Protein AF-A0A8K0KSM3-F1 (afdb_monomer)

Foldseek 3Di:
DDQVVLQVVVQVCVVVVVCVVVVVCLVVVVHDQAPVSLVSVCVRPLVVSLSSCVNNVPLVSVLLSCLVVLVLVVNVVVCVVSVHQDPLLVSLLVSCVVPVVSSLVNCLVQQVDPDRSDDLVSSLVSCVVVVVLVSNLVSLLVSCQVQDLVCQVVVQVSLLSCLVPPVPVSCVCVVVVSYDNHDLQVSLVSCVVSVVPVSSVVSVD

Nearest PDB structures (foldseek):
  5ods-assembly1_A  TM=8.358E-01  e=4.294E-14  Mus musculus
  5ods-assembly2_B  TM=9.086E-01  e=1.435E-13  Mus musculus
  5ods-assembly3_C  TM=9.308E-01  e=2.551E-12  Mus musculus
  6yai-assembly1_C  TM=6.478E-01  e=3.103E-14  Sus scrofa
  3r9a-assembly1_B  TM=3.359E-01  e=3.264E-01  Homo sapiens

Solvent-accessible surface area (backbone atoms only — not comparable to full-atom values): 11326 Å² total; per-residue (Å²): 99,51,57,68,57,34,42,65,59,44,53,62,38,52,75,69,67,44,56,69,58,54,55,50,36,63,72,66,67,56,52,40,52,32,68,68,48,16,60,61,36,37,78,80,36,56,72,60,13,40,59,27,18,61,71,35,67,39,66,70,60,35,39,50,48,27,55,78,68,67,40,54,73,54,37,58,56,49,26,64,73,73,74,46,84,76,66,52,63,63,49,43,50,52,38,36,74,76,38,50,71,60,22,52,58,47,56,52,63,36,54,67,51,100,72,51,71,48,61,66,68,60,54,49,49,52,30,54,77,69,70,36,56,70,62,43,49,56,53,47,54,62,74,45,67,80,54,50,70,92,43,12,69,58,49,33,49,56,42,52,55,26,36,76,77,40,43,71,57,31,50,52,45,60,73,66,59,66,68,84,49,40,57,43,66,62,50,18,57,44,26,48,77,55,68,38,53,71,60,16,52,68,42,77,106

Secondary structure (DSSP, 8-state):
--HHHHHHHHHHHHHTT-HHHHHHHHHTT-S---HHHHHHHHTT-HHHHHHHHHHHT-HHHHHHHHHHTT-HHHHHHHHHHHT----HHHHHHHHHHH-HHHHHHHHHHHTSSSS-SS-HHHHHHHHHHTT-HHHHHHHHHHHTTT--GGGHHHHHHHHHHHHHH-HHHHHHHHHTT--SSS-HHHHHHHHHHTT-HHHHHHHH-

Radius of gyration: 23.61 Å; Cα contacts (8 Å, |Δi|>4): 225; chains: 1; bounding box: 53×20×69 Å

Sequence (205 aa):
MNKYESLELCRPVLQQGRKQLLEKWLKEDKLECSEELGDLVKQADPTLALSVYLRANVPNKVIQCFAETGQFQKIVMYAKKVGYTPDYVFLLRNVMRMNPDQGVAFSQMLVQDDEPLADINQIVDIFMEQNMVQQCTAFLLDALKNNRPSEGPLQSRLLEMNLMSAPQVADAILGNQMFTHYDRAHIAQLCEKAGLLQRALEHYT

Mean predicted aligned error: 5.16 Å

Structure (mmCIF, N/CA/C/O backbone):
data_AF-A0A8K0KSM3-F1
#
_entry.id   AF-A0A8K0KSM3-F1
#
loop_
_atom_site.group_PDB
_atom_site.id
_atom_site.type_symbol
_atom_site.label_atom_id
_atom_site.label_alt_id
_atom_site.label_comp_id
_atom_site.label_asym_id
_atom_site.label_entity_id
_atom_site.label_seq_id
_atom_site.pdbx_PDB_ins_code
_atom_site.Cartn_x
_atom_site.Cartn_y
_atom_site.Cartn_z
_atom_site.occupancy
_atom_site.B_iso_or_equiv
_atom_site.auth_seq_id
_atom_site.auth_comp_id
_atom_site.auth_asym_id
_atom_site.auth_atom_id
_atom_site.pdbx_PDB_model_num
ATOM 1 N N . MET A 1 1 ? 15.605 -4.017 -36.349 1.00 78.12 1 MET A N 1
ATOM 2 C CA . MET A 1 1 ? 16.582 -4.700 -35.479 1.00 78.12 1 MET A CA 1
ATOM 3 C C . MET A 1 1 ? 15.847 -5.736 -34.670 1.00 78.12 1 MET A C 1
ATOM 5 O O . MET A 1 1 ? 14.667 -5.529 -34.415 1.00 78.12 1 MET A O 1
ATOM 9 N N . ASN A 1 2 ? 16.527 -6.812 -34.293 1.00 88.06 2 ASN A N 1
ATOM 10 C CA . ASN A 1 2 ? 16.009 -7.766 -33.321 1.00 88.06 2 ASN A CA 1
ATOM 11 C C . ASN A 1 2 ? 16.326 -7.329 -31.867 1.00 88.06 2 ASN A C 1
ATOM 13 O O . ASN A 1 2 ? 17.072 -6.366 -31.639 1.00 88.06 2 ASN A O 1
ATOM 17 N N . LYS A 1 3 ? 15.785 -8.038 -30.869 1.00 87.81 3 LYS A N 1
ATOM 18 C CA . LYS A 1 3 ? 16.031 -7.783 -29.431 1.00 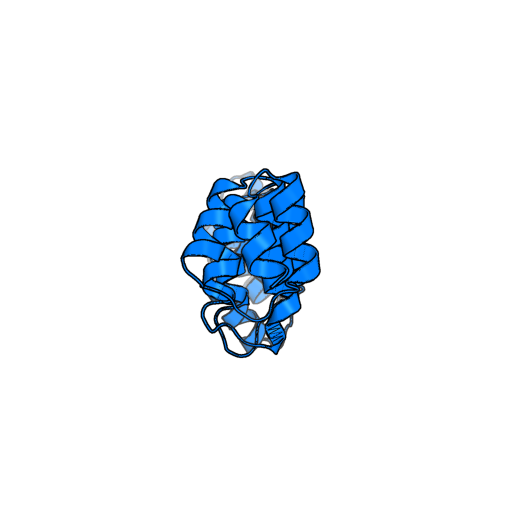87.81 3 LYS A CA 1
ATOM 19 C C . LYS A 1 3 ? 17.516 -7.731 -29.059 1.00 87.81 3 LYS A C 1
ATOM 21 O O . LYS A 1 3 ? 17.942 -6.814 -28.359 1.00 87.81 3 LYS A O 1
ATOM 26 N N . TYR A 1 4 ? 18.309 -8.695 -29.531 1.00 88.88 4 TYR A N 1
ATOM 27 C CA . TYR A 1 4 ? 19.734 -8.798 -29.197 1.00 88.88 4 TYR A CA 1
ATOM 28 C C . TYR A 1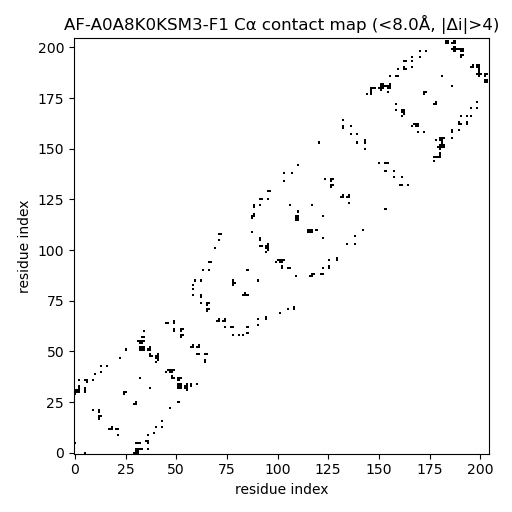 4 ? 20.530 -7.628 -29.782 1.00 88.88 4 TYR A C 1
ATOM 30 O O . TYR A 1 4 ? 21.283 -6.967 -29.073 1.00 88.88 4 TYR A O 1
ATOM 38 N N . GLU A 1 5 ? 20.285 -7.303 -31.051 1.00 89.81 5 GLU A N 1
ATOM 39 C CA . GLU A 1 5 ? 20.871 -6.136 -31.711 1.00 89.81 5 GLU A CA 1
ATOM 40 C C . GLU A 1 5 ? 20.522 -4.844 -30.961 1.00 89.81 5 GLU A C 1
ATOM 42 O O . GLU A 1 5 ? 21.379 -3.979 -30.779 1.00 89.81 5 GLU A O 1
ATOM 47 N N . SER A 1 6 ? 19.270 -4.713 -30.505 1.00 90.50 6 SER A N 1
ATOM 48 C CA . SER 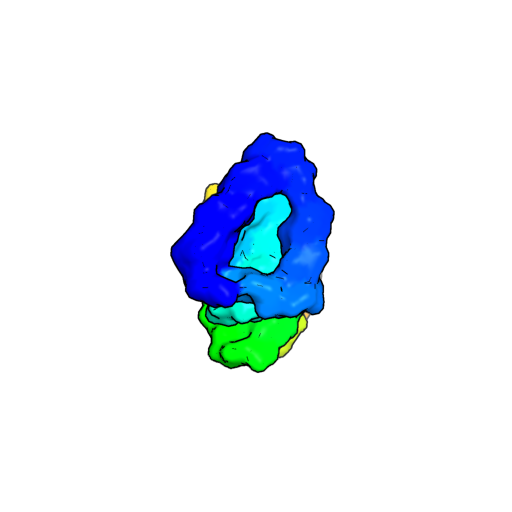A 1 6 ? 18.793 -3.520 -29.792 1.00 90.50 6 SER A CA 1
ATOM 49 C C . SER A 1 6 ? 19.517 -3.351 -28.455 1.00 90.50 6 SER A C 1
ATOM 51 O O . SER A 1 6 ? 19.946 -2.245 -28.128 1.00 90.50 6 SER A O 1
ATOM 53 N N . LEU A 1 7 ? 19.731 -4.442 -27.717 1.00 91.00 7 LEU A N 1
ATOM 54 C CA . LEU A 1 7 ? 20.503 -4.444 -26.472 1.00 91.00 7 LEU A CA 1
ATOM 55 C C . LEU A 1 7 ? 21.965 -4.053 -26.693 1.00 91.00 7 LEU A C 1
ATOM 57 O O . LEU A 1 7 ? 22.464 -3.141 -26.028 1.00 91.00 7 LEU A O 1
ATOM 61 N N . GLU A 1 8 ? 22.641 -4.711 -27.633 1.00 92.25 8 GLU A N 1
ATOM 62 C CA . GLU A 1 8 ? 24.065 -4.482 -27.892 1.00 92.25 8 GLU A CA 1
ATOM 63 C C . GLU A 1 8 ? 24.336 -3.074 -28.436 1.00 92.25 8 GLU A C 1
ATOM 65 O O . GLU A 1 8 ? 25.353 -2.468 -28.098 1.00 92.25 8 GLU A O 1
ATOM 70 N N . LEU A 1 9 ? 23.396 -2.494 -29.190 1.00 91.81 9 LEU A N 1
ATOM 71 C CA . LEU A 1 9 ? 23.477 -1.096 -29.612 1.00 91.81 9 LEU A CA 1
ATOM 72 C C . LEU A 1 9 ? 23.310 -0.125 -28.433 1.00 91.81 9 LEU A C 1
ATOM 74 O O . LEU A 1 9 ? 24.010 0.887 -28.353 1.00 91.81 9 LEU A O 1
ATOM 78 N N . CYS A 1 10 ? 22.376 -0.401 -27.518 1.00 91.31 10 CYS A N 1
ATOM 79 C CA . CYS A 1 10 ? 22.033 0.527 -26.440 1.00 91.31 10 CYS A CA 1
ATOM 80 C C . CYS A 1 10 ? 23.060 0.539 -25.298 1.00 91.31 10 CYS A C 1
ATOM 82 O O . CYS A 1 10 ? 23.284 1.597 -24.708 1.00 91.31 10 CYS A O 1
ATOM 84 N N . ARG A 1 11 ? 23.725 -0.588 -25.005 1.00 92.06 11 ARG A N 1
ATOM 85 C CA . ARG A 1 11 ? 24.758 -0.695 -23.952 1.00 92.06 11 ARG A CA 1
ATOM 86 C C . ARG A 1 11 ? 25.836 0.405 -24.021 1.00 92.06 11 ARG A C 1
ATOM 88 O O . ARG A 1 11 ? 25.967 1.147 -23.044 1.00 92.06 11 ARG A O 1
ATOM 95 N N . PRO A 1 12 ? 26.592 0.577 -25.126 1.00 93.19 12 PRO A N 1
ATOM 96 C CA . PRO A 1 12 ? 27.644 1.593 -25.197 1.00 93.19 12 PRO A CA 1
ATOM 97 C C . PRO A 1 12 ? 27.082 3.020 -25.180 1.00 93.19 12 PRO A C 1
ATOM 99 O O . PRO A 1 12 ? 27.703 3.926 -24.629 1.00 93.19 12 PRO A O 1
ATOM 102 N N . VAL A 1 13 ? 25.890 3.233 -25.744 1.00 92.12 13 VAL A N 1
ATOM 103 C CA . VAL A 1 13 ? 25.227 4.546 -25.772 1.00 92.12 13 VAL A CA 1
ATOM 104 C C . VAL A 1 13 ? 24.862 5.004 -24.362 1.00 92.12 13 VAL A C 1
ATOM 106 O O . VAL A 1 13 ? 25.089 6.166 -24.015 1.00 92.12 13 VAL A O 1
ATOM 109 N N . LEU A 1 14 ? 24.344 4.088 -23.541 1.00 90.44 14 LEU A N 1
ATOM 110 C CA . LEU A 1 14 ? 24.020 4.345 -22.140 1.00 90.44 14 LEU A CA 1
ATOM 111 C C . LEU A 1 14 ? 25.280 4.557 -21.294 1.00 90.44 14 LEU A C 1
ATOM 113 O O . LEU A 1 14 ? 25.321 5.512 -20.524 1.00 90.44 14 LEU A O 1
ATOM 117 N N . GLN A 1 15 ? 26.332 3.752 -21.489 1.00 89.94 15 GLN A N 1
ATOM 118 C CA . GLN A 1 15 ? 27.620 3.937 -20.797 1.00 89.94 15 GLN A CA 1
ATOM 119 C C . GLN A 1 15 ? 28.260 5.302 -21.089 1.00 89.94 15 GLN A C 1
ATOM 121 O O . GLN A 1 15 ? 28.890 5.893 -20.219 1.00 89.94 15 GLN A O 1
ATOM 126 N N . GLN A 1 16 ? 28.069 5.830 -22.299 1.00 91.19 16 GLN A N 1
ATOM 127 C CA . GLN A 1 16 ? 28.533 7.165 -22.689 1.00 91.19 16 GLN A CA 1
ATOM 128 C C . GLN A 1 16 ? 27.592 8.300 -22.241 1.00 91.19 16 GLN A C 1
ATOM 130 O O . GLN A 1 16 ? 27.827 9.456 -22.594 1.00 91.19 16 GLN A O 1
ATOM 135 N N . GLY A 1 17 ? 26.498 8.000 -21.530 1.00 88.62 17 GLY A N 1
ATOM 136 C CA . GLY A 1 17 ? 25.516 8.990 -21.073 1.00 88.62 17 GLY A CA 1
ATOM 137 C C . GLY A 1 17 ? 24.672 9.619 -22.191 1.00 88.62 17 GLY A C 1
ATOM 138 O O . GLY A 1 17 ? 23.990 10.620 -21.969 1.00 88.62 17 GLY A O 1
ATOM 139 N N . ARG A 1 18 ? 24.678 9.056 -23.408 1.00 90.69 18 ARG A N 1
ATOM 140 C CA . ARG A 1 18 ? 24.021 9.633 -24.598 1.00 90.69 18 ARG A CA 1
ATOM 141 C C . ARG A 1 18 ? 22.542 9.244 -24.713 1.00 90.69 18 ARG A C 1
ATOM 143 O O . ARG A 1 18 ? 22.077 8.835 -25.777 1.00 90.69 18 ARG A O 1
ATOM 150 N N . LYS A 1 19 ? 21.772 9.407 -23.635 1.00 88.50 19 LYS A N 1
ATOM 151 C CA . LYS A 1 19 ? 20.358 8.981 -23.564 1.00 88.50 19 LYS A CA 1
ATOM 152 C C . LYS A 1 19 ? 19.429 9.620 -24.610 1.00 88.50 19 LYS A C 1
ATOM 154 O O . LYS A 1 19 ? 18.467 8.996 -25.039 1.00 88.50 19 LYS A O 1
ATOM 159 N N . GLN A 1 20 ? 19.764 10.811 -25.107 1.00 90.56 20 GLN A N 1
ATOM 160 C CA . GLN A 1 20 ? 19.007 11.499 -26.164 1.00 90.56 20 GLN A CA 1
ATOM 161 C C . GLN A 1 20 ? 18.963 10.706 -27.485 1.00 90.56 20 GLN A C 1
ATOM 163 O O . GLN A 1 20 ? 17.976 10.768 -28.218 1.00 90.56 20 GLN A O 1
ATOM 168 N N . LEU A 1 21 ? 20.015 9.935 -27.798 1.00 91.25 21 LEU A N 1
ATOM 169 C CA . LEU A 1 21 ? 20.021 9.063 -28.980 1.00 91.25 21 LEU A CA 1
ATOM 170 C C . LEU A 1 21 ? 19.000 7.937 -28.833 1.00 91.25 21 LEU A C 1
ATOM 172 O O . LEU A 1 21 ? 18.286 7.622 -29.782 1.00 91.25 21 LEU A O 1
ATOM 176 N N . LEU A 1 22 ? 18.897 7.384 -27.625 1.00 90.25 22 LEU A N 1
ATOM 177 C CA . LEU A 1 22 ? 17.944 6.334 -27.316 1.00 90.25 22 LEU A CA 1
ATOM 178 C C . LEU A 1 22 ? 16.498 6.838 -27.421 1.00 90.25 22 LEU A C 1
ATOM 180 O O . LEU A 1 22 ? 15.663 6.184 -28.039 1.00 90.25 22 LEU A O 1
ATOM 184 N N . GLU A 1 23 ? 16.215 8.036 -26.902 1.00 90.44 23 GLU A N 1
ATOM 185 C CA . GLU A 1 23 ? 14.913 8.695 -27.075 1.00 90.44 23 GLU A CA 1
ATOM 186 C C . GLU A 1 23 ? 14.543 8.868 -28.551 1.00 90.44 23 GLU A C 1
ATOM 188 O O . GLU A 1 23 ? 13.399 8.625 -28.938 1.00 90.44 23 GLU A O 1
ATOM 193 N N . LYS A 1 24 ? 15.507 9.278 -29.385 1.00 93.19 24 LYS A N 1
ATOM 194 C CA . LYS A 1 24 ? 15.298 9.424 -30.828 1.00 93.19 24 LYS A CA 1
ATOM 195 C C . LYS A 1 24 ? 14.966 8.080 -31.475 1.00 93.19 24 LYS A C 1
ATOM 197 O O . LYS A 1 24 ? 13.986 7.992 -32.208 1.00 93.19 24 LYS A O 1
ATOM 202 N N . TRP A 1 25 ? 15.725 7.028 -31.179 1.00 92.94 25 TRP A N 1
ATOM 203 C CA . TRP A 1 25 ? 15.483 5.704 -31.757 1.00 92.94 25 TRP A CA 1
ATOM 204 C C . TRP A 1 25 ? 14.156 5.080 -31.315 1.00 92.94 25 TRP A C 1
ATOM 206 O O . TRP A 1 25 ? 13.503 4.430 -32.128 1.00 92.94 25 TRP A O 1
ATOM 216 N N . LEU A 1 26 ? 13.724 5.326 -30.075 1.00 91.12 26 LEU A N 1
ATOM 217 C CA . LEU A 1 26 ? 12.410 4.904 -29.572 1.00 91.12 26 LEU A CA 1
ATOM 218 C C . LEU A 1 26 ? 11.240 5.677 -30.199 1.00 91.12 26 LEU A C 1
ATOM 220 O O . LEU A 1 26 ? 10.132 5.151 -30.261 1.00 91.12 26 LEU A O 1
ATOM 224 N N . LYS A 1 27 ? 11.451 6.931 -30.620 1.00 91.56 27 LYS A N 1
ATOM 225 C CA . LYS A 1 27 ? 10.445 7.723 -31.354 1.00 91.56 27 LYS A CA 1
ATOM 226 C C . LYS A 1 27 ? 10.350 7.327 -32.825 1.00 91.56 27 LYS A C 1
ATOM 228 O O . LYS A 1 27 ? 9.292 7.477 -33.418 1.00 91.56 27 LYS A O 1
ATOM 233 N N . GLU A 1 28 ? 11.452 6.862 -33.403 1.00 92.69 28 GLU A N 1
ATOM 234 C CA . GLU A 1 28 ? 11.537 6.416 -34.798 1.00 92.69 28 GLU A CA 1
ATOM 235 C C . GLU A 1 28 ? 11.207 4.919 -34.971 1.00 92.69 28 GLU A C 1
ATOM 237 O O . GLU A 1 28 ? 11.423 4.386 -36.056 1.00 92.69 28 GLU A O 1
ATOM 242 N N . ASP A 1 29 ? 10.749 4.234 -33.913 1.00 88.88 29 ASP A N 1
ATOM 243 C CA . ASP A 1 29 ? 10.454 2.790 -33.878 1.00 88.88 29 ASP A CA 1
ATOM 244 C C . ASP A 1 29 ? 11.591 1.910 -34.441 1.00 88.88 29 ASP A C 1
ATOM 246 O O . ASP A 1 29 ? 11.378 0.864 -35.053 1.00 88.88 29 ASP A O 1
ATOM 250 N N . LYS A 1 30 ? 12.846 2.334 -34.228 1.00 91.06 30 LYS A N 1
ATOM 251 C CA . LYS A 1 30 ? 14.041 1.639 -34.744 1.00 91.06 30 LYS A CA 1
ATOM 252 C C . LYS A 1 30 ? 14.523 0.493 -33.857 1.00 91.06 30 LYS A C 1
ATOM 254 O O . LYS A 1 30 ? 15.334 -0.317 -34.307 1.00 91.06 30 LYS A O 1
ATOM 259 N N . LEU A 1 31 ? 14.056 0.445 -32.612 1.00 91.75 31 LEU A N 1
ATOM 260 C CA . LEU A 1 31 ? 14.456 -0.541 -31.611 1.00 91.75 31 LEU A CA 1
ATOM 261 C C . LEU A 1 31 ? 13.339 -1.548 -31.382 1.00 91.75 31 LEU A C 1
ATOM 263 O O . LEU A 1 31 ? 12.175 -1.167 -31.262 1.00 91.75 31 LEU A O 1
ATOM 267 N N . GLU A 1 32 ? 13.707 -2.817 -31.238 1.00 92.50 32 GLU A N 1
ATOM 268 C CA . GLU A 1 32 ? 12.783 -3.811 -30.709 1.00 92.50 32 GLU A CA 1
ATOM 269 C C . GLU A 1 32 ? 12.808 -3.734 -29.179 1.00 92.50 32 GLU A C 1
ATOM 271 O O . GLU A 1 32 ? 13.808 -4.062 -28.537 1.00 92.50 32 GLU A O 1
ATOM 276 N N . CYS A 1 33 ? 11.712 -3.253 -28.592 1.00 94.25 33 CYS A N 1
ATOM 277 C CA . CYS A 1 33 ? 11.589 -3.113 -27.146 1.00 94.25 33 CYS A CA 1
ATOM 278 C C . CYS A 1 33 ? 11.376 -4.476 -26.480 1.00 94.25 33 CYS A C 1
ATOM 280 O O . CYS A 1 33 ? 10.504 -5.249 -26.876 1.00 94.25 33 CYS A O 1
ATOM 282 N N . SER A 1 34 ? 12.140 -4.741 -25.423 1.00 95.25 34 SER A N 1
ATOM 283 C CA . SER A 1 34 ? 12.021 -5.943 -24.599 1.00 95.25 34 SER A CA 1
ATOM 284 C C . SER A 1 34 ? 12.144 -5.604 -23.113 1.00 95.25 34 SER A C 1
ATOM 286 O O . SER A 1 34 ? 12.500 -4.477 -22.750 1.00 95.25 34 SER A O 1
ATOM 288 N N . GLU A 1 35 ? 11.843 -6.577 -22.251 1.00 94.75 35 GLU A N 1
ATOM 289 C CA . GLU A 1 35 ? 12.023 -6.440 -20.804 1.00 94.75 35 GLU A CA 1
ATOM 290 C C . GLU A 1 35 ? 13.485 -6.146 -20.453 1.00 94.75 35 GLU A C 1
ATOM 292 O O . GLU A 1 35 ? 13.768 -5.196 -19.728 1.00 94.75 35 GLU A O 1
ATOM 297 N N . GLU A 1 36 ? 14.418 -6.886 -21.049 1.00 94.88 36 GLU A N 1
ATOM 298 C CA . GLU A 1 36 ? 15.853 -6.756 -20.799 1.00 94.88 36 GLU A CA 1
ATOM 299 C C . GLU A 1 36 ? 16.378 -5.380 -21.220 1.00 94.88 36 GLU A C 1
ATOM 301 O O . GLU A 1 36 ? 17.231 -4.800 -20.545 1.00 94.88 36 GLU A O 1
ATOM 306 N N . LEU A 1 37 ? 15.861 -4.832 -22.329 1.00 94.19 37 LEU A N 1
ATOM 307 C CA . LEU A 1 37 ? 16.212 -3.480 -22.755 1.00 94.19 37 LEU A CA 1
ATOM 308 C C . LEU A 1 37 ? 15.673 -2.451 -21.760 1.00 94.19 37 LEU A C 1
ATOM 310 O O . LEU A 1 37 ? 16.386 -1.514 -21.408 1.00 94.19 37 LEU A O 1
ATOM 314 N N . GLY A 1 38 ? 14.446 -2.631 -21.274 1.00 94.94 38 GLY A N 1
ATOM 315 C CA . GLY A 1 38 ? 13.888 -1.772 -20.235 1.00 94.94 38 GLY A CA 1
ATOM 316 C C . GLY A 1 38 ? 14.714 -1.812 -18.945 1.00 94.94 38 GLY A C 1
ATOM 317 O O . GLY A 1 38 ? 15.018 -0.754 -18.393 1.00 94.94 38 GLY A O 1
ATOM 318 N N . ASP A 1 39 ? 15.144 -2.999 -18.506 1.00 94.06 39 ASP A N 1
ATOM 319 C CA . ASP A 1 39 ? 15.957 -3.181 -17.295 1.00 94.06 39 ASP A CA 1
ATOM 320 C C . ASP A 1 39 ? 17.331 -2.515 -17.426 1.00 94.06 39 ASP A C 1
ATOM 322 O O . ASP A 1 39 ? 17.808 -1.870 -16.488 1.00 94.06 39 ASP A O 1
ATOM 326 N N . LEU A 1 40 ? 17.946 -2.606 -18.608 1.00 93.50 40 LEU A N 1
ATOM 327 C CA . LEU A 1 40 ? 19.194 -1.914 -18.920 1.00 93.50 40 LEU A CA 1
ATOM 328 C C . LEU A 1 40 ? 19.020 -0.388 -18.867 1.00 93.50 40 LEU A C 1
ATOM 330 O O . LEU A 1 40 ? 19.836 0.316 -18.273 1.00 93.50 40 LEU A O 1
ATOM 334 N N . VAL A 1 41 ? 17.951 0.133 -19.474 1.00 93.38 41 VAL A N 1
ATOM 335 C CA . VAL A 1 41 ? 17.681 1.578 -19.546 1.00 93.38 41 VAL A CA 1
ATOM 336 C C . VAL A 1 41 ? 17.323 2.153 -18.178 1.00 93.38 41 VAL A C 1
ATOM 338 O O . VAL A 1 41 ? 17.728 3.273 -17.865 1.00 93.38 41 VAL A O 1
ATOM 341 N N . LYS A 1 42 ? 16.626 1.385 -17.333 1.00 91.81 42 LYS A N 1
ATOM 342 C CA . LYS A 1 42 ? 16.178 1.812 -15.999 1.00 91.81 42 LYS A CA 1
ATOM 343 C C . LYS A 1 42 ? 17.330 2.238 -15.092 1.00 91.81 42 LYS A C 1
ATOM 345 O O . LYS A 1 42 ? 17.155 3.152 -14.293 1.00 91.81 42 LYS A O 1
ATOM 350 N N . GLN A 1 43 ? 18.503 1.622 -15.245 1.00 88.81 43 GLN A N 1
ATOM 351 C CA . GLN A 1 43 ? 19.709 1.973 -14.485 1.00 88.81 43 GLN A CA 1
ATOM 352 C C . GLN A 1 43 ? 20.190 3.404 -14.761 1.00 88.81 43 GLN A C 1
ATOM 354 O O . GLN A 1 43 ? 20.819 4.015 -13.903 1.00 88.81 43 GLN A O 1
ATOM 359 N N . ALA A 1 44 ? 19.895 3.936 -15.950 1.00 89.19 44 ALA A N 1
ATOM 360 C CA . ALA A 1 44 ? 20.287 5.277 -16.363 1.00 89.19 44 ALA A CA 1
ATOM 361 C C . ALA A 1 44 ? 19.133 6.287 -16.268 1.00 89.19 44 ALA A C 1
ATOM 363 O O . ALA A 1 44 ? 19.344 7.426 -15.855 1.00 89.19 44 ALA A O 1
ATOM 364 N N . ASP A 1 45 ? 17.925 5.895 -16.686 1.00 89.19 45 ASP A N 1
ATOM 365 C CA . ASP A 1 45 ? 16.749 6.766 -16.699 1.00 89.19 45 ASP A CA 1
ATOM 366 C C . ASP A 1 45 ? 15.445 5.956 -16.520 1.00 89.19 45 ASP A C 1
ATOM 368 O O . ASP A 1 45 ? 14.949 5.337 -17.472 1.00 89.19 45 ASP A O 1
ATOM 372 N N . PRO A 1 46 ? 14.846 5.966 -15.313 1.00 87.81 46 PRO A N 1
ATOM 373 C CA . PRO A 1 46 ? 13.598 5.254 -15.034 1.00 87.81 46 PRO A CA 1
ATOM 374 C C . PRO A 1 46 ? 12.408 5.716 -15.889 1.00 87.81 46 PRO A C 1
ATOM 376 O O . PRO A 1 46 ? 11.525 4.919 -16.210 1.00 87.81 46 PRO A O 1
ATOM 379 N N . THR A 1 47 ? 12.382 6.989 -16.298 1.00 88.75 47 THR A N 1
ATOM 380 C CA . THR A 1 47 ? 11.288 7.547 -17.110 1.00 88.75 47 THR A CA 1
ATOM 381 C C . THR A 1 47 ? 11.364 7.026 -18.540 1.00 88.75 47 THR A C 1
ATOM 383 O O . THR A 1 47 ? 10.347 6.677 -19.148 1.00 88.75 47 THR A O 1
ATOM 386 N N . LEU A 1 48 ? 12.579 6.922 -19.080 1.00 90.88 48 LEU A N 1
ATOM 387 C CA . LEU A 1 48 ? 12.796 6.338 -20.397 1.00 90.88 48 LEU A CA 1
ATOM 388 C C . LEU A 1 48 ? 12.510 4.831 -20.397 1.00 90.88 48 LEU A C 1
ATOM 390 O O . LEU A 1 48 ? 11.895 4.329 -21.337 1.00 90.88 48 LEU A O 1
ATOM 394 N N . ALA A 1 49 ? 12.869 4.122 -19.324 1.00 93.50 49 ALA A N 1
ATOM 395 C CA . ALA A 1 49 ? 12.578 2.697 -19.180 1.00 93.50 49 ALA A CA 1
ATOM 396 C C . ALA A 1 49 ? 11.073 2.394 -19.227 1.00 93.50 49 ALA A C 1
ATOM 398 O O . ALA A 1 49 ? 10.660 1.465 -19.917 1.00 93.50 49 ALA A O 1
ATOM 399 N N . LEU A 1 50 ? 10.235 3.226 -18.595 1.00 92.38 50 LEU A N 1
ATOM 400 C CA . LEU A 1 50 ? 8.775 3.114 -18.694 1.00 92.38 50 LEU A CA 1
ATOM 401 C C . LEU A 1 50 ? 8.294 3.130 -20.157 1.00 92.38 50 LEU A C 1
ATOM 403 O O . LEU A 1 50 ? 7.437 2.337 -20.545 1.00 92.38 50 LEU A O 1
ATOM 407 N N . SER A 1 51 ? 8.880 3.996 -20.989 1.00 92.56 51 SER A N 1
ATOM 408 C CA . SER A 1 51 ? 8.565 4.074 -22.422 1.00 92.56 51 SER A CA 1
ATOM 409 C C . SER A 1 51 ? 8.972 2.815 -23.193 1.00 92.56 51 SER A C 1
ATOM 411 O O . SER A 1 51 ? 8.302 2.462 -24.169 1.00 92.56 51 SER A O 1
ATOM 413 N N . VAL A 1 52 ? 10.047 2.146 -22.769 1.00 94.81 52 VAL A N 1
ATOM 414 C CA . VAL A 1 52 ? 10.484 0.860 -23.330 1.00 94.81 52 VAL A CA 1
ATOM 415 C C . VAL A 1 52 ? 9.523 -0.251 -22.911 1.00 94.81 52 VAL A C 1
ATOM 417 O O . VAL A 1 52 ? 9.009 -0.945 -23.783 1.00 94.81 52 VAL A O 1
ATOM 420 N N . TYR A 1 53 ? 9.197 -0.378 -21.619 1.00 96.12 53 TYR A N 1
ATOM 421 C CA . TYR A 1 53 ? 8.289 -1.423 -21.123 1.00 96.12 53 TYR A CA 1
ATOM 422 C C . TYR A 1 53 ? 6.881 -1.335 -21.715 1.00 96.12 53 TYR A C 1
ATOM 424 O O . TYR A 1 53 ? 6.284 -2.363 -22.036 1.00 96.12 53 TYR A O 1
ATOM 432 N N . LEU A 1 54 ? 6.364 -0.116 -21.907 1.00 92.88 54 LEU A N 1
ATOM 433 C CA . LEU A 1 54 ? 5.072 0.107 -22.561 1.00 92.88 54 LEU A CA 1
ATOM 434 C C . LEU A 1 54 ? 5.062 -0.423 -24.001 1.00 92.88 54 LEU A C 1
ATOM 436 O O . LEU A 1 54 ? 4.094 -1.060 -24.405 1.00 92.88 54 LEU A O 1
ATOM 440 N N . ARG A 1 55 ? 6.139 -0.190 -24.761 1.00 93.56 55 ARG A N 1
ATOM 441 C CA . ARG A 1 55 ? 6.294 -0.693 -26.139 1.00 93.56 55 ARG A CA 1
ATOM 442 C C . ARG A 1 55 ? 6.583 -2.193 -26.190 1.00 93.56 55 ARG A C 1
ATOM 444 O O . ARG A 1 55 ? 6.148 -2.856 -27.121 1.00 93.56 55 ARG A O 1
ATOM 451 N N . ALA A 1 56 ? 7.297 -2.716 -25.194 1.00 93.88 56 ALA A N 1
ATOM 452 C CA . ALA A 1 56 ? 7.596 -4.139 -25.046 1.00 93.88 56 ALA A CA 1
ATOM 453 C C . ALA A 1 56 ? 6.382 -4.968 -24.585 1.00 93.88 56 ALA A C 1
ATOM 455 O O . ALA A 1 56 ? 6.462 -6.192 -24.562 1.00 93.88 56 ALA A O 1
ATOM 456 N N . ASN A 1 57 ? 5.279 -4.310 -24.202 1.00 92.81 57 ASN A N 1
ATOM 457 C CA . ASN A 1 57 ? 4.081 -4.931 -23.645 1.00 92.81 57 ASN A CA 1
ATOM 458 C C . ASN A 1 57 ? 4.388 -5.832 -22.432 1.00 92.81 57 ASN A C 1
ATOM 460 O O . ASN A 1 57 ? 4.008 -7.000 -22.405 1.00 92.81 57 ASN A O 1
ATOM 464 N N . VAL A 1 58 ? 5.093 -5.280 -21.435 1.00 94.88 58 VAL A N 1
ATOM 465 C CA . VAL A 1 58 ? 5.467 -5.977 -20.187 1.00 94.88 58 VAL A CA 1
ATOM 466 C C . VAL A 1 58 ? 4.729 -5.338 -18.998 1.00 94.88 58 VAL A C 1
ATOM 468 O O . VAL A 1 58 ? 5.273 -4.434 -18.353 1.00 94.88 58 VAL A O 1
ATOM 471 N N . PRO A 1 59 ? 3.487 -5.763 -18.682 1.00 93.94 59 PRO A N 1
ATOM 472 C CA . PRO A 1 59 ? 2.627 -5.051 -17.735 1.00 93.94 59 PRO A CA 1
ATOM 473 C C . PRO A 1 59 ? 3.215 -4.935 -16.328 1.00 93.94 59 PRO A C 1
ATOM 475 O O . PRO A 1 59 ? 3.122 -3.878 -15.705 1.00 93.94 59 PRO A O 1
ATOM 478 N N . ASN A 1 60 ? 3.883 -5.989 -15.854 1.00 92.06 60 ASN A N 1
ATOM 479 C CA . ASN A 1 60 ? 4.452 -6.052 -14.505 1.00 92.06 60 ASN A CA 1
ATOM 480 C C . ASN A 1 60 ? 5.470 -4.931 -14.275 1.00 92.06 60 ASN A C 1
ATOM 482 O O . ASN A 1 60 ? 5.409 -4.223 -13.271 1.00 92.06 60 ASN A O 1
ATOM 486 N N . LYS A 1 61 ? 6.372 -4.727 -15.242 1.00 94.00 61 LYS A N 1
ATOM 487 C CA . LYS A 1 61 ? 7.419 -3.701 -15.180 1.00 94.00 61 LYS A CA 1
ATOM 488 C C . LYS A 1 61 ? 6.857 -2.295 -15.373 1.00 94.00 61 LYS A C 1
ATOM 490 O O . LYS A 1 61 ? 7.303 -1.372 -14.698 1.00 94.00 61 LYS A O 1
ATOM 495 N N . VAL A 1 62 ? 5.845 -2.128 -16.232 1.00 94.81 62 VAL A N 1
ATOM 496 C CA . VAL A 1 62 ? 5.131 -0.847 -16.387 1.00 94.81 62 VAL A CA 1
ATOM 497 C C . VAL A 1 62 ? 4.503 -0.421 -15.060 1.00 94.81 62 VAL A C 1
ATOM 499 O O . VAL A 1 62 ? 4.697 0.710 -14.616 1.00 94.81 62 VAL A O 1
ATOM 502 N N . ILE A 1 63 ? 3.790 -1.337 -14.402 1.00 94.19 63 ILE A N 1
ATOM 503 C CA . ILE A 1 63 ? 3.137 -1.088 -13.114 1.00 94.19 63 ILE A CA 1
ATOM 504 C C . ILE A 1 63 ? 4.165 -0.793 -12.025 1.00 94.19 63 ILE A C 1
ATOM 506 O O . ILE A 1 63 ? 3.991 0.166 -11.275 1.00 94.19 63 ILE A O 1
ATOM 510 N N . GLN A 1 64 ? 5.261 -1.552 -11.979 1.00 90.81 64 GLN A N 1
ATOM 511 C CA . GLN A 1 64 ? 6.350 -1.296 -11.043 1.00 90.81 64 GLN A CA 1
ATOM 512 C C . GLN A 1 64 ? 6.957 0.103 -11.246 1.00 90.81 64 GLN A C 1
ATOM 514 O O . GLN A 1 64 ? 7.135 0.834 -10.277 1.00 90.81 64 GLN A O 1
ATOM 519 N N . CYS A 1 65 ? 7.211 0.523 -12.490 1.00 91.75 65 CYS A N 1
ATOM 520 C CA . CYS A 1 65 ? 7.707 1.871 -12.783 1.00 91.75 65 CYS A CA 1
ATOM 521 C C . CYS A 1 65 ? 6.711 2.972 -12.386 1.00 91.75 65 CYS A C 1
ATOM 523 O O . CYS A 1 65 ? 7.115 4.018 -11.874 1.00 91.75 65 CYS A O 1
ATOM 525 N N . PHE A 1 66 ? 5.408 2.764 -12.596 1.00 93.06 66 PHE A N 1
ATOM 526 C CA . PHE A 1 66 ? 4.401 3.708 -12.110 1.00 93.06 66 PHE A CA 1
ATOM 527 C C . PHE A 1 66 ? 4.374 3.785 -10.581 1.00 93.06 66 PHE A C 1
ATOM 529 O O . PHE A 1 66 ? 4.278 4.888 -10.048 1.00 93.06 66 PHE A O 1
ATOM 536 N N . ALA A 1 67 ? 4.505 2.655 -9.885 1.00 90.38 67 ALA A N 1
ATOM 537 C CA . ALA A 1 67 ? 4.549 2.619 -8.427 1.00 90.38 67 ALA A CA 1
ATOM 538 C C . ALA A 1 67 ? 5.790 3.334 -7.872 1.00 90.38 67 ALA A C 1
ATOM 540 O O . ALA A 1 67 ? 5.661 4.183 -6.998 1.00 90.38 67 ALA A O 1
ATOM 541 N N . GLU A 1 68 ? 6.972 3.076 -8.440 1.00 86.12 68 GLU A N 1
ATOM 542 C CA . GLU A 1 68 ? 8.235 3.727 -8.051 1.00 86.12 68 GLU A CA 1
ATOM 543 C C . GLU A 1 68 ? 8.228 5.246 -8.288 1.00 86.12 68 GLU A C 1
ATOM 545 O O . GLU A 1 68 ? 8.950 5.986 -7.625 1.00 86.12 68 GLU A O 1
ATOM 550 N N . THR A 1 69 ? 7.413 5.723 -9.233 1.00 85.50 69 THR A N 1
ATOM 551 C CA . THR A 1 69 ? 7.258 7.156 -9.536 1.00 85.50 69 THR A CA 1
ATOM 552 C C . THR A 1 69 ? 6.030 7.790 -8.873 1.00 85.50 69 THR A C 1
ATOM 554 O O . THR A 1 69 ? 5.731 8.951 -9.145 1.00 85.50 69 THR A O 1
ATOM 557 N N . GLY A 1 70 ? 5.304 7.054 -8.021 1.00 86.69 70 GLY A N 1
ATOM 558 C CA . GLY A 1 70 ? 4.112 7.539 -7.314 1.00 86.69 70 GLY A CA 1
ATOM 559 C C . GLY A 1 70 ? 2.887 7.793 -8.205 1.00 86.69 70 GLY A C 1
ATOM 560 O O . GLY A 1 70 ? 1.926 8.433 -7.785 1.00 86.69 70 GLY A O 1
ATOM 561 N N . GLN A 1 71 ? 2.885 7.313 -9.451 1.00 90.81 71 GLN A N 1
ATOM 562 C CA . GLN A 1 71 ? 1.808 7.530 -10.425 1.00 90.81 71 GLN A CA 1
ATOM 563 C C . GLN A 1 71 ? 0.680 6.493 -10.277 1.00 90.81 71 GLN A C 1
ATOM 565 O O . GLN A 1 71 ? 0.298 5.827 -11.242 1.00 90.81 71 GLN A O 1
ATOM 570 N N . PHE A 1 72 ? 0.127 6.351 -9.072 1.00 91.31 72 PHE A N 1
ATOM 571 C CA . PHE A 1 72 ? -0.803 5.270 -8.723 1.00 91.31 72 PHE A CA 1
ATOM 572 C C . PHE A 1 72 ? -2.076 5.233 -9.575 1.00 91.31 72 PHE A C 1
ATOM 574 O O . PHE A 1 72 ? -2.472 4.164 -10.037 1.00 91.31 72 PHE A O 1
ATOM 581 N N . GLN A 1 73 ? -2.664 6.388 -9.899 1.00 90.38 73 GLN A N 1
ATOM 582 C CA . GLN A 1 73 ? -3.848 6.442 -10.768 1.00 90.38 73 GLN A CA 1
ATOM 583 C C . GLN A 1 73 ? -3.593 5.798 -12.140 1.00 90.38 73 GLN A C 1
ATOM 585 O O . GLN A 1 73 ? -4.459 5.112 -12.689 1.00 90.38 73 GLN A O 1
ATOM 590 N N . LYS A 1 74 ? -2.378 5.956 -12.686 1.00 93.00 74 LYS A N 1
ATOM 591 C CA . LYS A 1 74 ? -2.011 5.356 -13.975 1.00 93.00 74 LYS A CA 1
ATOM 592 C C . LYS A 1 74 ? -1.878 3.839 -13.898 1.00 93.00 74 LYS A C 1
ATOM 594 O O . LYS A 1 74 ? -2.108 3.192 -14.914 1.00 93.00 74 LYS A O 1
ATOM 599 N N . ILE A 1 75 ? -1.572 3.272 -12.727 1.00 92.50 75 ILE A N 1
ATOM 600 C CA . ILE A 1 75 ? -1.525 1.816 -12.518 1.00 92.50 75 ILE A CA 1
ATOM 601 C C . ILE A 1 75 ? -2.895 1.211 -12.803 1.00 92.50 75 ILE A C 1
ATOM 603 O O . ILE A 1 75 ? -2.999 0.310 -13.630 1.00 92.50 75 ILE A O 1
ATOM 607 N N . VAL A 1 76 ? -3.947 1.738 -12.170 1.00 89.56 76 VAL A N 1
ATOM 608 C CA . VAL A 1 76 ? -5.317 1.223 -12.319 1.00 89.56 76 VAL A CA 1
ATOM 609 C C . VAL A 1 76 ? -5.821 1.416 -13.747 1.00 89.56 76 VAL A C 1
ATOM 611 O O . VAL A 1 76 ? -6.357 0.485 -14.345 1.00 89.56 76 VAL A O 1
ATOM 614 N N . MET A 1 77 ? -5.600 2.599 -14.329 1.00 91.19 77 MET A N 1
ATOM 615 C CA . MET A 1 77 ? -5.995 2.879 -15.714 1.00 91.19 77 MET A CA 1
ATOM 616 C C . MET A 1 77 ? -5.294 1.951 -16.712 1.00 91.19 77 MET A C 1
ATOM 618 O O . MET A 1 77 ? -5.932 1.431 -17.627 1.00 91.19 77 MET A O 1
ATOM 622 N N . TYR A 1 78 ? -3.988 1.733 -16.542 1.00 93.88 78 TYR A N 1
ATOM 623 C CA . TYR A 1 78 ? -3.212 0.856 -17.411 1.00 93.88 78 TYR A CA 1
ATOM 624 C C . TYR A 1 78 ? -3.640 -0.607 -17.260 1.00 93.88 78 TYR A C 1
ATOM 626 O O . TYR A 1 78 ? -3.936 -1.239 -18.270 1.00 93.88 78 TYR A O 1
ATOM 634 N N . ALA A 1 79 ? -3.751 -1.107 -16.024 1.00 92.62 79 ALA A N 1
ATOM 635 C CA . ALA A 1 79 ? -4.211 -2.458 -15.698 1.00 92.62 79 ALA A CA 1
ATOM 636 C C . ALA A 1 79 ? -5.556 -2.781 -16.372 1.00 92.62 79 ALA A C 1
ATOM 638 O O . ALA A 1 79 ? -5.654 -3.750 -17.126 1.00 92.62 79 ALA A O 1
ATOM 639 N N . LYS A 1 80 ? -6.552 -1.894 -16.216 1.00 91.31 80 LYS A N 1
ATOM 640 C CA . LYS A 1 80 ? -7.862 -2.016 -16.879 1.00 91.31 80 LYS A CA 1
ATOM 641 C C . LYS A 1 80 ? -7.740 -2.001 -18.407 1.00 91.31 80 LYS A C 1
ATOM 643 O O . LYS A 1 80 ? -8.351 -2.827 -19.076 1.00 91.31 80 LYS A O 1
ATOM 648 N N . LYS A 1 81 ? -6.931 -1.095 -18.971 1.00 93.25 81 LYS A N 1
ATOM 649 C CA . LYS A 1 81 ? -6.762 -0.949 -20.428 1.00 93.25 81 LYS A CA 1
ATOM 650 C C . LYS A 1 81 ? -6.177 -2.197 -21.094 1.00 93.25 81 LYS A C 1
ATOM 652 O O . LYS A 1 81 ? -6.568 -2.511 -22.214 1.00 93.25 81 LYS A O 1
ATOM 657 N N . VAL A 1 82 ? -5.224 -2.866 -20.446 1.00 94.06 82 VAL A N 1
ATOM 658 C CA . VAL A 1 82 ? -4.549 -4.050 -21.009 1.00 94.06 82 VAL A CA 1
ATOM 659 C C . VAL A 1 82 ? -5.131 -5.375 -20.505 1.00 94.06 82 VAL A C 1
ATOM 661 O O . VAL A 1 82 ? -4.628 -6.430 -20.876 1.00 94.06 82 VAL A O 1
ATOM 664 N N . GLY A 1 83 ? -6.176 -5.334 -19.670 1.00 91.75 83 GLY A N 1
ATOM 665 C CA . GLY A 1 83 ? -6.796 -6.528 -19.087 1.00 91.75 83 GLY A CA 1
ATOM 666 C C . GLY A 1 83 ? -5.876 -7.290 -18.130 1.00 91.75 83 GLY A C 1
ATOM 667 O O . GLY A 1 83 ? -5.994 -8.505 -18.000 1.00 91.75 83 GLY A O 1
ATOM 668 N N . TYR A 1 84 ? -4.935 -6.595 -17.487 1.00 92.69 84 TYR A N 1
ATOM 669 C CA . TYR A 1 84 ? -3.981 -7.186 -16.554 1.00 92.69 84 TYR A CA 1
ATOM 670 C C . TYR A 1 84 ? -4.385 -6.880 -15.114 1.00 92.69 84 TYR A C 1
ATOM 672 O O . TYR A 1 84 ? -4.601 -5.720 -14.774 1.00 92.69 84 TYR A O 1
ATOM 680 N N . THR A 1 85 ? -4.433 -7.903 -14.261 1.00 90.94 85 THR A N 1
ATOM 681 C CA . THR A 1 85 ? -4.726 -7.741 -12.830 1.00 90.94 85 THR A CA 1
ATOM 682 C C . THR A 1 85 ? -3.434 -7.920 -12.032 1.00 90.94 85 THR A C 1
ATOM 684 O O . THR A 1 85 ? -2.955 -9.048 -11.917 1.00 90.94 85 THR A O 1
ATOM 687 N N . PRO A 1 86 ? -2.820 -6.837 -11.524 1.00 92.19 86 PRO A N 1
ATOM 688 C CA . PRO A 1 86 ? -1.633 -6.947 -10.687 1.00 92.19 86 PRO A CA 1
ATOM 689 C C . PRO A 1 86 ? -1.976 -7.508 -9.305 1.00 92.19 86 PRO A C 1
ATOM 691 O O . PRO A 1 86 ? -3.074 -7.312 -8.789 1.00 92.19 86 PRO A O 1
ATOM 694 N N . ASP A 1 87 ? -0.980 -8.108 -8.657 1.00 93.88 87 ASP A N 1
ATOM 695 C CA . ASP A 1 87 ? -1.018 -8.338 -7.215 1.00 93.88 87 ASP A CA 1
ATOM 696 C C . ASP A 1 87 ? -0.819 -6.995 -6.488 1.00 93.88 87 ASP A C 1
ATOM 698 O O . ASP A 1 87 ? 0.305 -6.545 -6.233 1.00 93.88 87 ASP A O 1
ATOM 702 N N . TYR A 1 88 ? -1.933 -6.309 -6.216 1.00 94.94 88 TYR A N 1
ATOM 703 C CA . TYR A 1 88 ? -1.947 -5.004 -5.552 1.00 94.94 88 TYR A CA 1
ATOM 704 C C . TYR A 1 88 ? -1.382 -5.056 -4.130 1.00 94.94 88 TYR A C 1
ATOM 706 O O . TYR A 1 88 ? -0.800 -4.075 -3.672 1.00 94.94 88 TYR A O 1
ATOM 714 N N . VAL A 1 89 ? -1.505 -6.192 -3.446 1.00 95.12 89 VAL A N 1
ATOM 715 C CA . VAL A 1 89 ? -1.065 -6.377 -2.057 1.00 95.12 89 VAL A CA 1
ATOM 716 C C . VAL A 1 89 ? 0.452 -6.509 -2.015 1.00 95.12 89 VAL A C 1
ATOM 718 O O . VAL A 1 89 ? 1.121 -5.827 -1.235 1.00 95.12 89 VAL A O 1
ATOM 721 N N . PHE A 1 90 ? 1.024 -7.320 -2.907 1.00 94.81 90 PHE A N 1
ATOM 722 C CA . PHE A 1 90 ? 2.470 -7.386 -3.097 1.00 94.81 90 PHE A CA 1
ATOM 723 C C . PHE A 1 90 ? 3.044 -6.028 -3.516 1.00 94.81 90 PHE A C 1
ATOM 725 O O . PHE A 1 90 ? 4.062 -5.588 -2.976 1.00 94.81 90 PHE A O 1
ATOM 732 N N . LEU A 1 91 ? 2.370 -5.334 -4.437 1.00 94.81 91 LEU A N 1
ATOM 733 C CA . LEU A 1 91 ? 2.789 -4.012 -4.887 1.00 94.81 91 LEU A CA 1
ATOM 734 C C . LEU A 1 91 ? 2.771 -2.989 -3.745 1.00 94.81 91 LEU A C 1
ATOM 736 O O . LEU A 1 91 ? 3.763 -2.289 -3.549 1.00 94.81 91 LEU A O 1
ATOM 740 N N . LEU A 1 92 ? 1.694 -2.944 -2.958 1.00 95.81 92 LEU A N 1
ATOM 741 C CA . LEU A 1 92 ? 1.579 -2.068 -1.795 1.00 95.81 92 LEU A CA 1
ATOM 742 C C . LEU A 1 92 ? 2.667 -2.363 -0.762 1.00 95.81 92 LEU A C 1
ATOM 744 O O . LEU A 1 92 ? 3.306 -1.432 -0.275 1.00 95.81 92 LEU A O 1
ATOM 748 N N . ARG A 1 93 ? 2.932 -3.642 -0.467 1.00 95.69 93 ARG A N 1
ATOM 749 C CA . ARG A 1 93 ? 3.999 -4.043 0.462 1.00 95.69 93 ARG A CA 1
ATOM 750 C C . ARG A 1 93 ? 5.367 -3.528 0.007 1.00 95.69 93 ARG A C 1
ATOM 752 O O . ARG A 1 93 ? 6.151 -3.066 0.835 1.00 95.69 93 ARG A O 1
ATOM 759 N N . ASN A 1 94 ? 5.653 -3.567 -1.295 1.00 93.62 94 ASN A N 1
ATOM 760 C CA . ASN A 1 94 ? 6.899 -3.025 -1.841 1.00 93.62 94 ASN A CA 1
ATOM 761 C C . ASN A 1 94 ? 6.960 -1.499 -1.734 1.00 93.62 94 ASN A C 1
ATOM 763 O O . ASN A 1 94 ? 7.974 -0.968 -1.283 1.00 93.62 94 ASN A O 1
ATOM 767 N N . VAL A 1 95 ? 5.876 -0.800 -2.093 1.00 94.62 95 VAL A N 1
ATOM 768 C CA . VAL A 1 95 ? 5.803 0.665 -1.979 1.00 94.62 95 VAL A CA 1
ATOM 769 C C . VAL A 1 95 ? 5.985 1.093 -0.524 1.00 94.62 95 VAL A C 1
ATOM 771 O O . VAL A 1 95 ? 6.818 1.949 -0.262 1.00 94.62 95 VAL A O 1
ATOM 774 N N . MET A 1 96 ? 5.308 0.446 0.428 1.00 95.12 96 MET A N 1
ATOM 775 C CA . MET A 1 96 ? 5.432 0.737 1.863 1.00 95.12 96 MET A CA 1
ATOM 776 C C . MET A 1 96 ? 6.867 0.598 2.379 1.00 95.12 96 MET A C 1
ATOM 778 O O . MET A 1 96 ? 7.325 1.438 3.147 1.00 95.12 96 MET A O 1
ATOM 782 N N . ARG A 1 97 ? 7.606 -0.427 1.933 1.00 92.88 97 ARG A N 1
ATOM 783 C CA . ARG A 1 97 ? 9.015 -0.624 2.319 1.00 92.88 97 ARG A CA 1
ATOM 784 C C . ARG A 1 97 ? 9.945 0.450 1.760 1.00 92.88 97 ARG A C 1
ATOM 786 O O . ARG A 1 97 ? 10.949 0.764 2.389 1.00 92.88 97 ARG A O 1
ATOM 793 N N . MET A 1 98 ? 9.653 0.965 0.567 1.00 91.38 98 MET A N 1
ATOM 794 C CA . MET A 1 98 ? 10.490 1.968 -0.097 1.00 91.38 98 MET A CA 1
ATOM 795 C C . MET A 1 98 ? 10.149 3.393 0.340 1.00 91.38 98 MET A C 1
ATOM 797 O O . MET A 1 98 ? 11.044 4.209 0.548 1.00 91.38 98 MET A O 1
ATOM 801 N N . ASN A 1 99 ? 8.858 3.700 0.435 1.00 92.81 99 ASN A N 1
ATOM 802 C CA . ASN A 1 99 ? 8.329 5.009 0.775 1.00 92.81 99 ASN A CA 1
ATOM 803 C C . ASN A 1 99 ? 6.960 4.853 1.474 1.00 92.81 99 ASN A C 1
ATOM 805 O O . ASN A 1 99 ? 5.928 4.748 0.801 1.00 92.81 99 ASN A O 1
ATOM 809 N N . PRO A 1 100 ? 6.940 4.856 2.819 1.00 93.75 100 PRO A N 1
ATOM 810 C CA . PRO A 1 100 ? 5.721 4.694 3.607 1.00 93.75 100 PRO A CA 1
ATOM 811 C C . PRO A 1 100 ? 4.622 5.715 3.287 1.00 93.75 100 PRO A C 1
ATOM 813 O O . PRO A 1 100 ? 3.456 5.341 3.180 1.00 93.75 100 PRO A O 1
ATOM 816 N N . ASP A 1 101 ? 4.976 6.985 3.069 1.00 92.62 101 ASP A N 1
ATOM 817 C CA . ASP A 1 101 ? 4.001 8.051 2.792 1.00 92.62 101 ASP A CA 1
ATOM 818 C C . ASP A 1 101 ? 3.276 7.814 1.463 1.00 92.62 101 ASP A C 1
ATOM 820 O O . ASP A 1 101 ? 2.053 7.937 1.360 1.00 92.62 101 ASP A O 1
ATOM 824 N N . GLN A 1 102 ? 4.026 7.405 0.438 1.00 93.12 102 GLN A N 1
ATOM 825 C CA . GLN A 1 102 ? 3.442 6.995 -0.835 1.00 93.12 102 GLN A CA 1
ATOM 826 C C . GLN A 1 102 ? 2.620 5.708 -0.703 1.00 93.12 102 GLN A C 1
ATOM 828 O O . GLN A 1 102 ? 1.585 5.578 -1.355 1.00 93.12 102 GLN A O 1
ATOM 833 N N . GLY A 1 103 ? 3.042 4.778 0.155 1.00 95.38 103 GLY A N 1
ATOM 834 C CA . GLY A 1 103 ? 2.287 3.567 0.459 1.00 95.38 103 GLY A CA 1
ATOM 835 C C . GLY A 1 103 ? 0.916 3.873 1.062 1.00 95.38 103 GLY A C 1
ATOM 836 O O . GLY A 1 103 ? -0.070 3.272 0.645 1.00 95.38 103 GLY A O 1
ATOM 837 N N . VAL A 1 104 ? 0.828 4.848 1.973 1.00 95.06 104 VAL A N 1
ATOM 838 C CA . VAL A 1 104 ? -0.447 5.316 2.551 1.00 95.06 104 VAL A CA 1
ATOM 839 C C . VAL A 1 104 ? -1.366 5.878 1.465 1.00 95.06 104 VAL A C 1
ATOM 841 O O . VAL A 1 104 ? -2.536 5.513 1.389 1.00 95.06 104 VAL A O 1
ATOM 844 N N . ALA A 1 105 ? -0.843 6.745 0.595 1.00 93.31 105 ALA A N 1
ATOM 845 C CA . ALA A 1 105 ? -1.632 7.302 -0.503 1.00 93.31 105 ALA A CA 1
ATOM 846 C C . ALA A 1 105 ? -2.115 6.203 -1.467 1.00 93.31 105 ALA A C 1
ATOM 848 O O . ALA A 1 105 ? -3.241 6.245 -1.967 1.00 93.31 105 ALA A O 1
ATOM 849 N N . PHE A 1 106 ? -1.273 5.196 -1.713 1.00 94.94 106 PHE A N 1
ATOM 850 C CA . PHE A 1 106 ? -1.635 4.077 -2.567 1.00 94.94 106 PHE A CA 1
ATOM 851 C C . PHE A 1 106 ? -2.710 3.191 -1.932 1.00 94.94 106 PHE A C 1
ATOM 853 O O . PHE A 1 106 ? -3.661 2.830 -2.622 1.00 94.94 106 PHE A O 1
ATOM 860 N N . SER A 1 107 ? -2.619 2.885 -0.633 1.00 95.50 107 SER A N 1
ATOM 861 C CA . SER A 1 107 ? -3.613 2.052 0.053 1.00 95.50 107 SER A CA 1
ATOM 862 C C . SER A 1 107 ? -5.004 2.685 0.063 1.00 95.50 107 SER A C 1
ATOM 864 O O . SER A 1 107 ? -5.982 1.982 -0.177 1.00 95.50 107 SER A O 1
ATOM 866 N N . GLN A 1 108 ? -5.097 4.006 0.246 1.00 93.06 108 GLN A N 1
ATOM 867 C CA . GLN A 1 108 ? -6.359 4.749 0.140 1.00 93.06 108 GLN A CA 1
ATOM 868 C C . GLN A 1 108 ? -6.988 4.603 -1.250 1.00 93.06 108 GLN A C 1
ATOM 870 O O . GLN A 1 108 ? -8.182 4.344 -1.373 1.00 93.06 108 GLN A O 1
ATOM 875 N N . MET A 1 109 ? -6.178 4.703 -2.306 1.00 91.81 109 MET A N 1
ATOM 876 C CA . MET A 1 109 ? -6.659 4.561 -3.680 1.00 91.81 109 MET A CA 1
ATOM 877 C C . MET A 1 109 ? -7.168 3.140 -3.981 1.00 91.81 109 MET A C 1
ATOM 879 O O . MET A 1 109 ? -8.082 2.979 -4.784 1.00 91.81 109 MET A O 1
ATOM 883 N N . LEU A 1 110 ? -6.606 2.104 -3.345 1.00 93.19 110 LEU A N 1
ATOM 884 C CA . LEU A 1 110 ? -7.034 0.714 -3.555 1.00 93.19 110 LEU A CA 1
ATOM 885 C C . LEU A 1 110 ? -8.438 0.418 -3.012 1.00 93.19 110 LEU A C 1
ATOM 887 O O . LEU A 1 110 ? -9.040 -0.563 -3.438 1.00 93.19 110 LEU A O 1
ATOM 891 N N . VAL A 1 111 ? -8.956 1.244 -2.101 1.00 91.62 111 VAL A N 1
ATOM 892 C CA . VAL A 1 111 ? -10.249 1.025 -1.425 1.00 91.62 111 VAL A CA 1
ATOM 893 C C . VAL A 1 111 ? -11.264 2.141 -1.692 1.00 91.62 111 VAL A C 1
ATOM 895 O O . VAL A 1 111 ? -12.308 2.184 -1.051 1.00 91.62 111 VAL A O 1
ATOM 898 N N . GLN A 1 112 ? -10.950 3.069 -2.603 1.00 83.94 112 GLN A N 1
ATOM 899 C CA . GLN A 1 112 ? -11.760 4.265 -2.851 1.00 83.94 112 GLN A CA 1
ATOM 900 C C . GLN A 1 112 ? -13.079 3.970 -3.591 1.00 83.94 112 GLN A C 1
ATOM 902 O O . GLN A 1 112 ? -14.071 4.659 -3.353 1.00 83.94 112 GLN A O 1
ATOM 907 N N . ASP A 1 113 ? -13.079 2.987 -4.494 1.00 79.00 113 ASP A N 1
ATOM 908 C CA . ASP A 1 113 ? -14.250 2.600 -5.291 1.00 79.00 113 ASP A CA 1
ATOM 909 C C . ASP A 1 113 ? -15.112 1.556 -4.549 1.00 79.00 113 ASP A C 1
ATOM 911 O O . ASP A 1 113 ? -14.626 0.855 -3.663 1.00 79.00 113 ASP A O 1
ATOM 915 N N . ASP A 1 114 ? -16.388 1.410 -4.941 1.00 73.06 114 ASP A N 1
ATOM 916 C CA . ASP A 1 114 ? -17.323 0.424 -4.352 1.00 73.06 114 ASP A CA 1
ATOM 917 C C . ASP A 1 114 ? -16.812 -1.026 -4.444 1.00 73.06 114 ASP A C 1
ATOM 919 O O . ASP A 1 114 ? -17.182 -1.876 -3.632 1.00 73.06 114 ASP A O 1
ATOM 923 N N . GLU A 1 115 ? -15.960 -1.306 -5.432 1.00 84.38 115 GLU A N 1
ATOM 924 C CA . GLU A 1 115 ? -15.241 -2.567 -5.575 1.00 84.38 115 GLU A CA 1
ATOM 925 C C . GLU A 1 115 ? -13.758 -2.346 -5.224 1.00 84.38 115 GLU A C 1
ATOM 927 O O . GLU A 1 115 ? -12.997 -1.833 -6.054 1.00 84.38 115 GLU A O 1
ATOM 932 N N . PRO A 1 116 ? -13.326 -2.695 -3.998 1.00 88.44 116 PRO A N 1
ATOM 933 C CA . PRO A 1 116 ? -11.945 -2.506 -3.584 1.00 88.44 116 PRO A CA 1
ATOM 934 C C . PRO A 1 116 ? -11.009 -3.410 -4.394 1.00 88.44 116 PRO A C 1
ATOM 936 O O . PRO A 1 116 ? -11.255 -4.600 -4.583 1.00 88.44 116 PRO A O 1
ATOM 939 N N . LEU A 1 117 ? -9.889 -2.842 -4.840 1.00 92.12 117 LEU A N 1
ATOM 940 C CA . LEU A 1 117 ? -8.862 -3.533 -5.627 1.00 92.12 117 LEU A CA 1
ATOM 941 C C . LEU A 1 117 ? -7.988 -4.467 -4.779 1.00 92.12 117 LEU A C 1
ATOM 943 O O . LEU A 1 117 ? -7.259 -5.298 -5.321 1.00 92.12 117 LEU A O 1
ATOM 947 N N . ALA A 1 118 ? -8.020 -4.306 -3.457 1.00 93.81 118 ALA A N 1
ATOM 948 C CA . ALA A 1 118 ? -7.287 -5.127 -2.507 1.00 93.81 118 ALA A CA 1
ATOM 949 C C . ALA A 1 118 ? -8.097 -5.318 -1.222 1.00 93.81 118 ALA A C 1
ATOM 951 O O . ALA A 1 118 ? -8.875 -4.453 -0.821 1.00 93.81 118 ALA A O 1
ATOM 952 N N . ASP A 1 119 ? -7.881 -6.455 -0.563 1.00 93.06 119 ASP A N 1
ATOM 953 C CA . ASP A 1 119 ? -8.541 -6.770 0.697 1.00 93.06 119 ASP A CA 1
ATOM 954 C C . ASP A 1 119 ? -8.048 -5.849 1.828 1.00 93.06 119 ASP A C 1
ATOM 956 O O . ASP A 1 119 ? -6.845 -5.693 2.060 1.00 93.06 119 ASP A O 1
ATOM 960 N N . ILE A 1 120 ? -8.992 -5.250 2.557 1.00 94.44 120 ILE A N 1
ATOM 961 C CA . ILE A 1 120 ? -8.695 -4.285 3.623 1.00 94.44 120 ILE A CA 1
ATOM 962 C C . ILE A 1 120 ? -7.920 -4.948 4.771 1.00 94.44 120 ILE A C 1
ATOM 964 O O . ILE A 1 120 ? -7.018 -4.321 5.323 1.00 94.44 120 ILE A O 1
ATOM 968 N N . ASN A 1 121 ? -8.202 -6.210 5.120 1.00 94.19 121 ASN A N 1
ATOM 969 C CA . ASN A 1 121 ? -7.459 -6.904 6.177 1.00 94.19 121 ASN A CA 1
ATOM 970 C C . ASN A 1 121 ? -5.988 -7.068 5.799 1.00 94.19 121 ASN A C 1
ATOM 972 O O . ASN A 1 121 ? -5.127 -6.841 6.647 1.00 94.19 121 ASN A O 1
ATOM 976 N N . GLN A 1 122 ? -5.703 -7.390 4.535 1.00 96.25 122 GLN A N 1
ATOM 977 C CA . GLN A 1 122 ? -4.330 -7.513 4.039 1.00 96.25 122 GLN A CA 1
ATOM 978 C C . GLN A 1 122 ? -3.602 -6.164 4.005 1.00 96.25 122 GLN A C 1
ATOM 980 O O . GLN A 1 122 ? -2.409 -6.095 4.299 1.00 96.25 122 GLN A O 1
ATOM 985 N N . ILE A 1 123 ? -4.305 -5.072 3.689 1.00 96.69 123 ILE A N 1
ATOM 986 C CA . ILE A 1 123 ? -3.743 -3.716 3.788 1.00 96.69 123 ILE A CA 1
ATOM 987 C C . ILE A 1 123 ? -3.393 -3.384 5.246 1.00 96.69 123 ILE A C 1
ATOM 989 O O . ILE A 1 123 ? -2.307 -2.868 5.514 1.00 96.69 123 ILE A O 1
ATOM 993 N N . VAL A 1 124 ? -4.281 -3.705 6.193 1.00 96.19 124 VAL A N 1
ATOM 994 C CA . VAL A 1 124 ? -4.033 -3.517 7.632 1.00 96.19 124 VAL A CA 1
ATOM 995 C C . VAL A 1 124 ? -2.828 -4.337 8.089 1.00 96.19 124 VAL A C 1
ATOM 997 O O . VAL A 1 124 ? -1.984 -3.803 8.805 1.00 96.19 124 VAL A O 1
ATOM 1000 N N . ASP A 1 125 ? -2.697 -5.591 7.645 1.00 96.50 125 ASP A N 1
ATOM 1001 C CA . ASP A 1 125 ? -1.518 -6.420 7.934 1.00 96.50 125 ASP A CA 1
ATOM 1002 C C . ASP A 1 125 ? -0.225 -5.716 7.503 1.00 96.50 125 ASP A C 1
ATOM 1004 O O . ASP A 1 125 ? 0.712 -5.616 8.291 1.00 96.50 125 ASP A O 1
ATOM 1008 N N . ILE A 1 126 ? -0.193 -5.143 6.294 1.00 97.25 126 ILE A N 1
ATOM 1009 C CA . ILE A 1 126 ? 0.981 -4.424 5.775 1.00 97.25 126 ILE A CA 1
ATOM 1010 C C . ILE A 1 126 ? 1.322 -3.195 6.632 1.00 97.25 126 ILE A C 1
ATOM 1012 O O . ILE A 1 126 ? 2.498 -2.954 6.913 1.00 97.25 126 ILE A O 1
ATOM 1016 N N . PHE A 1 127 ? 0.325 -2.419 7.069 1.00 97.50 127 PHE A N 1
ATOM 1017 C CA . PHE A 1 127 ? 0.567 -1.300 7.985 1.00 97.50 127 PHE A CA 1
ATOM 1018 C C . PHE A 1 127 ? 1.169 -1.770 9.315 1.00 97.50 127 PHE A C 1
ATOM 1020 O O . PHE A 1 127 ? 2.102 -1.150 9.835 1.00 97.50 127 PHE A O 1
ATOM 1027 N N . MET A 1 128 ? 0.655 -2.877 9.854 1.00 94.56 128 MET A N 1
ATOM 1028 C CA . MET A 1 128 ? 1.115 -3.444 11.121 1.00 94.56 128 MET A CA 1
ATOM 1029 C C . MET A 1 128 ? 2.516 -4.048 11.020 1.00 94.56 128 MET A C 1
ATOM 1031 O O . MET A 1 128 ? 3.316 -3.850 11.932 1.00 94.56 128 MET A O 1
ATOM 1035 N N . GLU A 1 129 ? 2.860 -4.687 9.896 1.00 94.81 129 GLU A N 1
ATOM 1036 C CA . GLU A 1 129 ? 4.219 -5.167 9.595 1.00 94.81 129 GLU A CA 1
ATOM 1037 C C . GLU A 1 129 ? 5.268 -4.036 9.705 1.00 94.81 129 GLU A C 1
ATOM 1039 O O . GLU A 1 129 ? 6.418 -4.294 10.062 1.00 94.81 129 GLU A O 1
ATOM 1044 N N . GLN A 1 130 ? 4.882 -2.785 9.422 1.00 93.31 130 GLN A N 1
ATOM 1045 C CA . GLN A 1 130 ? 5.744 -1.595 9.486 1.00 93.31 130 GLN A CA 1
ATOM 1046 C C . GLN A 1 130 ? 5.588 -0.781 10.786 1.00 93.31 130 GLN A C 1
ATOM 1048 O O . GLN A 1 130 ? 6.165 0.298 10.904 1.00 93.31 130 GLN A O 1
ATOM 1053 N N . ASN A 1 131 ? 4.816 -1.264 11.768 1.00 93.88 131 ASN A N 1
ATOM 1054 C CA . ASN A 1 131 ? 4.451 -0.529 12.991 1.00 93.88 131 ASN A CA 1
ATOM 1055 C C . ASN A 1 131 ? 3.791 0.847 12.733 1.00 93.88 131 ASN A C 1
ATOM 1057 O O . ASN A 1 131 ? 3.862 1.752 13.567 1.00 93.88 131 ASN A O 1
ATOM 1061 N N . MET A 1 132 ? 3.116 1.022 11.593 1.00 95.38 132 MET A N 1
ATOM 1062 C CA . MET A 1 132 ? 2.477 2.279 11.182 1.00 95.38 132 MET A CA 1
ATOM 1063 C C . MET A 1 132 ? 1.052 2.411 11.737 1.00 95.38 132 MET A C 1
ATOM 1065 O O . MET A 1 132 ? 0.078 2.577 11.001 1.00 95.38 132 MET A O 1
ATOM 1069 N N . VAL A 1 133 ? 0.919 2.312 13.059 1.00 95.56 133 VAL A N 1
ATOM 1070 C CA . VAL A 1 133 ? -0.382 2.262 13.743 1.00 95.56 133 VAL A CA 1
ATOM 1071 C C . VAL A 1 133 ? -1.219 3.519 13.496 1.00 95.56 133 VAL A C 1
ATOM 1073 O O . VAL A 1 133 ? -2.404 3.415 13.203 1.00 95.56 133 VAL A O 1
ATOM 1076 N N . GLN A 1 134 ? -0.627 4.714 13.584 1.00 95.81 134 GLN A N 1
ATOM 1077 C CA . GLN A 1 134 ? -1.374 5.972 13.435 1.00 95.81 134 GLN A CA 1
ATOM 1078 C C . GLN A 1 134 ? -1.953 6.123 12.023 1.00 95.81 134 GLN A C 1
ATOM 1080 O O . GLN A 1 134 ? -3.107 6.517 11.855 1.00 95.81 134 GLN A O 1
ATOM 1085 N N . GLN A 1 135 ? -1.164 5.765 11.010 1.00 96.88 135 GLN A N 1
ATOM 1086 C CA . GLN A 1 135 ? -1.579 5.783 9.613 1.00 96.88 135 GLN A CA 1
ATOM 1087 C C . GLN A 1 135 ? -2.637 4.711 9.338 1.00 96.88 135 GLN A C 1
ATOM 1089 O O . GLN A 1 135 ? -3.616 4.991 8.650 1.00 96.88 135 GLN A O 1
ATOM 1094 N N . CYS A 1 136 ? -2.485 3.520 9.927 1.00 97.56 136 CYS A N 1
ATOM 1095 C CA . CYS A 1 136 ? -3.485 2.456 9.876 1.00 97.56 136 CYS A CA 1
ATOM 1096 C C . CYS A 1 136 ? -4.823 2.908 10.477 1.00 97.56 136 CYS A C 1
ATOM 1098 O O . CYS A 1 136 ? -5.873 2.715 9.867 1.00 97.56 136 CYS A O 1
ATOM 1100 N N . THR A 1 137 ? -4.787 3.576 11.636 1.00 97.06 137 THR A N 1
ATOM 1101 C CA . THR A 1 137 ? -5.973 4.154 12.281 1.00 97.06 137 THR A CA 1
ATOM 1102 C C . THR A 1 137 ? -6.653 5.159 11.359 1.00 97.06 137 THR A C 1
ATOM 1104 O O . THR A 1 137 ? -7.849 5.042 11.124 1.00 97.06 137 THR A O 1
ATOM 1107 N N . ALA A 1 138 ? -5.908 6.112 10.792 1.00 96.94 138 ALA A N 1
ATOM 1108 C CA . ALA A 1 138 ? -6.472 7.102 9.874 1.00 96.94 138 ALA A CA 1
ATOM 1109 C C . ALA A 1 138 ? -7.088 6.456 8.619 1.00 96.94 138 ALA A C 1
ATOM 1111 O O . ALA A 1 138 ? -8.179 6.838 8.202 1.00 96.94 138 ALA A O 1
ATOM 1112 N N . PHE A 1 139 ? -6.415 5.453 8.052 1.00 96.88 139 PHE A N 1
ATOM 1113 C CA . PHE A 1 139 ? -6.905 4.680 6.913 1.00 96.88 139 PHE A CA 1
ATOM 1114 C C . PHE A 1 139 ? -8.223 3.958 7.233 1.00 96.88 139 PHE A C 1
ATOM 1116 O O . PHE A 1 139 ? -9.197 4.100 6.498 1.00 96.88 139 PHE A O 1
ATOM 1123 N N . LEU A 1 140 ? -8.281 3.231 8.352 1.00 96.50 140 LEU A N 1
ATOM 1124 C CA . LEU A 1 140 ? -9.479 2.502 8.769 1.00 96.50 140 LEU A CA 1
ATOM 1125 C C . LEU A 1 140 ? -10.631 3.433 9.160 1.00 96.50 140 LEU A C 1
ATOM 1127 O O . LEU A 1 140 ? -11.777 3.104 8.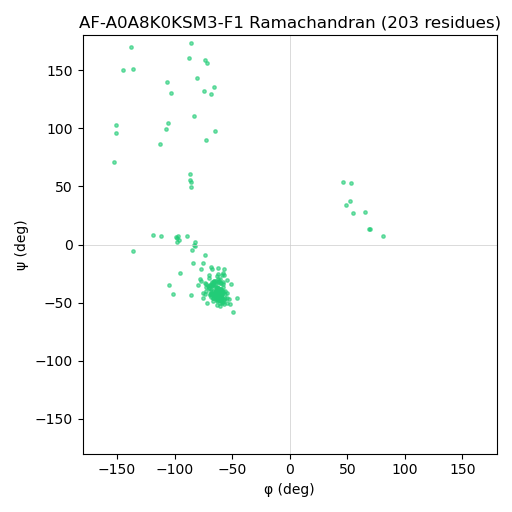879 1.00 96.50 140 LEU A O 1
ATOM 1131 N N . LEU A 1 141 ? -10.359 4.594 9.762 1.00 95.88 141 LEU A N 1
ATOM 1132 C CA . LEU A 1 141 ? -11.401 5.577 10.075 1.00 95.88 141 LEU A CA 1
ATOM 1133 C C . LEU A 1 141 ? -12.116 6.078 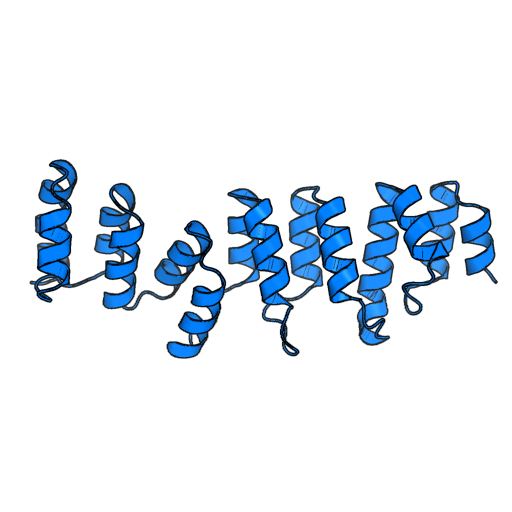8.811 1.00 95.88 141 LEU A C 1
ATOM 1135 O O . LEU A 1 141 ? -13.337 6.221 8.829 1.00 95.88 141 LEU A O 1
ATOM 1139 N N . ASP A 1 142 ? -11.390 6.308 7.713 1.00 94.44 142 ASP A N 1
ATOM 1140 C CA . ASP A 1 142 ? -12.013 6.697 6.441 1.00 94.44 142 ASP A CA 1
ATOM 1141 C C . ASP A 1 142 ? -12.698 5.512 5.742 1.00 94.44 142 ASP A C 1
ATOM 1143 O O . 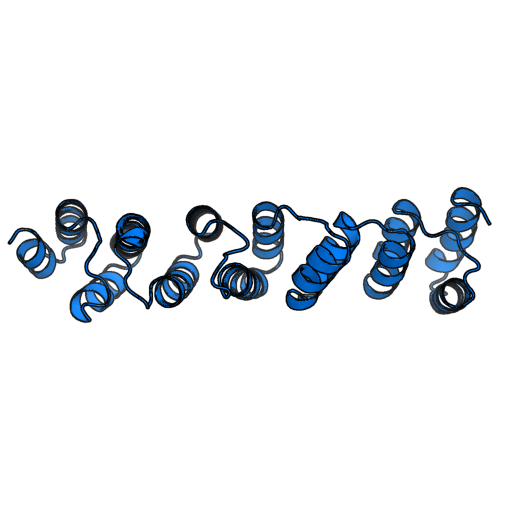ASP A 1 142 ? -13.826 5.652 5.266 1.00 94.44 142 ASP A O 1
ATOM 1147 N N . ALA A 1 143 ? -12.065 4.333 5.734 1.00 93.31 143 ALA A N 1
ATOM 1148 C CA . ALA A 1 143 ? -12.625 3.133 5.108 1.00 93.31 143 ALA A CA 1
ATOM 1149 C C . ALA A 1 143 ? -13.929 2.669 5.786 1.00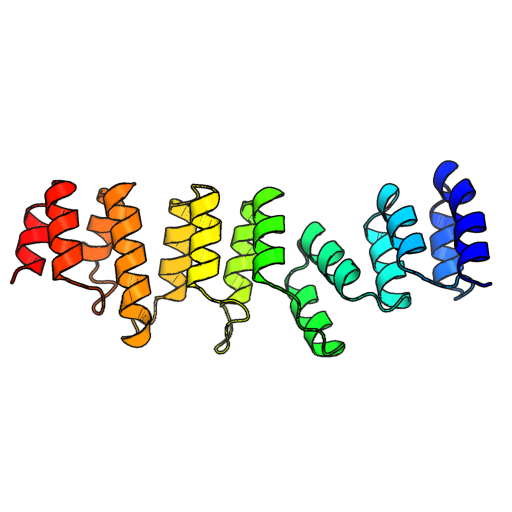 93.31 143 ALA A C 1
ATOM 1151 O O . ALA A 1 143 ? -14.858 2.230 5.114 1.00 93.31 143 ALA A O 1
ATOM 1152 N N . LEU A 1 144 ? -14.018 2.809 7.112 1.00 93.88 144 LEU A N 1
ATOM 1153 C CA . LEU A 1 144 ? -15.141 2.341 7.928 1.00 93.88 144 LEU A CA 1
ATOM 1154 C C . LEU A 1 144 ? -16.175 3.434 8.233 1.00 93.88 144 LEU A C 1
ATOM 1156 O O . LEU A 1 144 ? -17.103 3.196 9.004 1.00 93.88 144 LEU A O 1
ATOM 1160 N N . LYS A 1 145 ? -16.062 4.630 7.641 1.00 93.62 145 LYS A N 1
ATOM 1161 C CA . LYS A 1 145 ? -16.920 5.792 7.963 1.00 93.62 145 LYS A CA 1
ATOM 1162 C C . LYS A 1 145 ? -18.423 5.559 7.788 1.00 93.62 145 LYS A C 1
ATOM 1164 O O . LYS A 1 145 ? -19.231 6.287 8.353 1.00 93.62 145 LYS A O 1
ATOM 1169 N N . ASN A 1 146 ? -18.799 4.556 6.995 1.00 93.00 146 ASN A N 1
ATOM 1170 C CA . ASN A 1 146 ? -20.192 4.175 6.767 1.00 93.00 146 ASN A CA 1
ATOM 1171 C C . ASN A 1 146 ? -20.745 3.229 7.846 1.00 93.00 146 ASN A C 1
ATOM 1173 O O . ASN A 1 146 ? -21.926 2.892 7.784 1.00 93.00 146 ASN A O 1
ATOM 1177 N N . ASN A 1 147 ? -19.905 2.790 8.793 1.00 94.44 147 ASN A N 1
ATOM 1178 C CA . ASN A 1 147 ? -20.245 1.935 9.928 1.00 94.44 147 ASN A CA 1
ATOM 1179 C C . ASN A 1 147 ? -21.118 0.734 9.519 1.00 94.44 147 ASN A C 1
ATOM 1181 O O . ASN A 1 147 ? -22.211 0.535 10.048 1.00 94.44 147 ASN A O 1
ATOM 1185 N N . ARG A 1 148 ? -20.678 -0.055 8.529 1.00 94.25 148 ARG A N 1
ATOM 1186 C CA . ARG A 1 148 ? -21.504 -1.154 8.008 1.00 94.25 148 ARG A CA 1
ATOM 1187 C C . ARG A 1 148 ? -21.400 -2.386 8.919 1.00 94.25 148 ARG A C 1
ATOM 1189 O O . ARG A 1 148 ? -20.301 -2.714 9.365 1.00 94.25 148 ARG A O 1
ATOM 1196 N N . PRO A 1 149 ? -22.488 -3.157 9.126 1.00 95.12 149 PRO A N 1
ATOM 1197 C CA . PRO A 1 149 ? -22.438 -4.394 9.914 1.00 95.12 149 PRO A CA 1
ATOM 1198 C C . PRO A 1 149 ? -21.437 -5.429 9.388 1.00 95.12 149 PRO A C 1
ATOM 1200 O O . PRO A 1 149 ? -20.800 -6.131 10.169 1.00 95.12 149 PRO A O 1
ATOM 1203 N N . SER A 1 150 ? -21.262 -5.501 8.064 1.00 93.25 150 SER A N 1
ATOM 1204 C CA . SER A 1 150 ? -20.294 -6.392 7.409 1.00 93.25 150 SER A CA 1
ATOM 1205 C C . SER A 1 150 ? -18.842 -6.094 7.785 1.00 93.25 150 SER A C 1
ATOM 1207 O O . SER A 1 150 ? -17.980 -6.953 7.633 1.00 93.25 150 SER A O 1
ATOM 1209 N N . GLU A 1 151 ? -18.565 -4.888 8.275 1.00 93.75 151 GLU A N 1
ATOM 1210 C CA . GLU A 1 151 ? -17.230 -4.428 8.646 1.00 93.75 151 GLU A CA 1
ATOM 1211 C C . GLU A 1 151 ? -16.949 -4.592 10.148 1.00 93.75 151 GLU A C 1
ATOM 1213 O O . GLU A 1 151 ? -15.882 -4.198 10.614 1.00 93.75 151 GLU A O 1
ATOM 1218 N N . GLY A 1 152 ? -17.868 -5.190 10.917 1.00 96.62 152 GLY A N 1
ATOM 1219 C CA . GLY A 1 152 ? -17.718 -5.414 12.361 1.00 96.62 152 GLY A CA 1
ATOM 1220 C C . GLY A 1 152 ? -16.351 -5.981 12.781 1.00 96.62 152 GLY A C 1
ATOM 1221 O O . GLY A 1 152 ? -15.727 -5.418 13.684 1.00 96.62 152 GLY A O 1
ATOM 1222 N N . PRO A 1 153 ? -15.804 -7.007 12.094 1.00 96.38 153 PRO A N 1
ATOM 1223 C CA . PRO A 1 153 ? -14.459 -7.508 12.382 1.00 96.38 153 PRO A CA 1
ATOM 1224 C C . PRO A 1 153 ? -13.349 -6.456 12.213 1.00 96.38 153 PRO A C 1
ATOM 1226 O O . PRO A 1 153 ? -12.434 -6.389 13.032 1.00 96.38 153 PRO A O 1
ATOM 1229 N N . LEU A 1 154 ? -13.432 -5.599 11.189 1.00 96.12 154 LEU A N 1
ATOM 1230 C CA . LEU A 1 154 ? -12.471 -4.512 10.965 1.00 96.12 154 LEU A CA 1
ATOM 1231 C C . LEU A 1 154 ? -12.617 -3.403 12.015 1.00 96.12 154 LEU A C 1
ATOM 1233 O O . LEU A 1 154 ? -11.609 -2.854 12.458 1.00 96.12 154 LEU A O 1
ATOM 1237 N N . GLN A 1 155 ? -13.843 -3.114 12.465 1.00 97.50 155 GLN A N 1
ATOM 1238 C CA . GLN A 1 155 ? -14.093 -2.185 13.574 1.00 97.50 155 GLN A CA 1
ATOM 1239 C C . GLN A 1 155 ? -13.467 -2.695 14.881 1.00 97.50 155 GLN A C 1
ATOM 1241 O O . GLN A 1 155 ? -12.757 -1.948 15.555 1.00 97.50 155 GLN A O 1
ATOM 1246 N N . SER A 1 156 ? -13.662 -3.979 15.211 1.00 97.31 156 SER A N 1
ATOM 1247 C CA . SER A 1 156 ? -12.992 -4.627 16.348 1.00 97.31 156 SER A CA 1
ATOM 1248 C C . SER A 1 156 ? -11.479 -4.511 16.240 1.00 97.31 156 SER A C 1
ATOM 1250 O O . SER A 1 156 ? -10.817 -4.133 17.202 1.00 97.31 156 SER A O 1
ATOM 1252 N N . ARG A 1 157 ? -10.933 -4.784 15.053 1.00 96.56 157 ARG A N 1
ATOM 1253 C CA . ARG A 1 157 ? -9.493 -4.756 14.801 1.00 96.56 157 ARG A CA 1
ATOM 1254 C C . ARG A 1 157 ? -8.892 -3.356 14.960 1.00 96.56 157 ARG A C 1
ATOM 1256 O O . ARG A 1 157 ? -7.821 -3.218 15.550 1.00 96.56 157 ARG A O 1
ATOM 1263 N N . LEU A 1 158 ? -9.589 -2.321 14.484 1.00 97.56 158 LEU A N 1
ATOM 1264 C CA . LEU A 1 158 ? -9.214 -0.918 14.679 1.00 97.56 158 LEU A CA 1
ATOM 1265 C C . LEU A 1 158 ? -9.110 -0.569 16.169 1.00 97.56 158 LEU A C 1
ATOM 1267 O O . LEU A 1 158 ? -8.117 0.020 16.605 1.00 97.56 158 LEU A O 1
ATOM 1271 N N . LEU A 1 159 ? -10.135 -0.926 16.944 1.00 97.62 159 LEU A N 1
ATOM 1272 C CA . LEU A 1 159 ? -10.195 -0.653 18.378 1.00 97.62 159 LEU A CA 1
ATOM 1273 C C . LEU A 1 159 ? -9.134 -1.440 19.144 1.00 97.62 159 LEU A C 1
ATOM 1275 O O . LEU A 1 159 ? -8.416 -0.857 19.950 1.00 97.62 159 LEU A O 1
ATOM 1279 N N . GLU A 1 160 ? -8.992 -2.732 18.859 1.00 96.50 160 GLU A N 1
ATOM 1280 C CA . GLU A 1 160 ? -8.005 -3.609 19.487 1.00 96.50 160 GLU A CA 1
ATOM 1281 C C . GLU A 1 160 ? -6.582 -3.078 19.300 1.00 96.50 160 GLU A C 1
ATOM 1283 O O . GLU A 1 160 ? -5.854 -2.902 20.279 1.00 96.50 160 GLU A O 1
ATOM 1288 N N . MET A 1 161 ? -6.209 -2.755 18.059 1.00 96.31 161 MET A N 1
ATOM 1289 C CA . MET A 1 161 ? -4.903 -2.183 17.748 1.00 96.31 161 MET A CA 1
ATOM 1290 C C . MET A 1 161 ? -4.644 -0.921 18.579 1.00 96.31 161 MET A C 1
ATOM 1292 O O . MET A 1 161 ? -3.611 -0.831 19.239 1.00 96.31 161 MET A O 1
ATOM 1296 N N . ASN A 1 162 ? -5.591 0.026 18.600 1.00 96.88 162 ASN A N 1
ATOM 1297 C CA . ASN A 1 162 ? -5.422 1.274 19.344 1.00 96.88 162 ASN A CA 1
ATOM 1298 C C . ASN A 1 162 ? -5.440 1.064 20.864 1.00 96.88 162 ASN A C 1
ATOM 1300 O O . ASN A 1 162 ? -4.685 1.732 21.556 1.00 96.88 162 ASN A O 1
ATOM 1304 N N . LEU A 1 163 ? -6.228 0.133 21.408 1.00 96.50 163 LEU A N 1
ATOM 1305 C CA . LEU A 1 163 ? -6.217 -0.175 22.844 1.00 96.50 163 LEU A CA 1
ATOM 1306 C C . LEU A 1 163 ? -4.872 -0.746 23.302 1.00 96.50 163 LEU A C 1
ATOM 1308 O O . LEU A 1 163 ? -4.461 -0.495 24.431 1.00 96.50 163 LEU A O 1
ATOM 1312 N N . MET A 1 164 ? -4.170 -1.478 22.436 1.00 94.75 164 MET A N 1
ATOM 1313 C CA . MET A 1 164 ? -2.842 -2.012 22.750 1.00 94.75 164 MET A CA 1
ATOM 1314 C C . MET A 1 164 ? -1.724 -0.972 22.606 1.00 94.75 164 MET A C 1
ATOM 1316 O O . MET A 1 164 ? -0.756 -1.013 23.362 1.00 94.75 164 MET A O 1
ATOM 1320 N N . SER A 1 165 ? -1.829 -0.050 21.647 1.00 93.94 165 SER A N 1
ATOM 1321 C CA . SER A 1 165 ? -0.740 0.878 21.307 1.00 93.94 165 SER A CA 1
ATOM 1322 C C . SER A 1 165 ? -0.928 2.313 21.810 1.00 93.94 165 SER A C 1
ATOM 1324 O O . SER A 1 165 ? 0.046 3.000 22.103 1.00 93.94 165 SER A O 1
ATOM 1326 N N . ALA A 1 166 ? -2.167 2.804 21.830 1.00 93.50 166 ALA A N 1
ATOM 1327 C CA . ALA A 1 166 ? -2.535 4.188 22.122 1.00 93.50 166 ALA A CA 1
ATOM 1328 C C . ALA A 1 166 ? -3.960 4.267 22.718 1.00 93.50 166 ALA A C 1
ATOM 1330 O O . ALA A 1 166 ? -4.882 4.742 22.042 1.00 93.50 166 ALA A O 1
ATOM 1331 N N . PRO A 1 167 ? -4.164 3.821 23.976 1.00 95.00 167 PRO A N 1
ATOM 1332 C CA . PRO A 1 167 ? -5.485 3.742 24.606 1.00 95.00 167 PRO A CA 1
ATOM 1333 C C . PRO A 1 167 ? -6.311 5.030 24.526 1.00 95.00 167 PRO A C 1
ATOM 1335 O O . PRO A 1 167 ? -7.524 4.970 24.360 1.00 95.00 167 PRO A O 1
ATOM 1338 N N . GLN A 1 168 ? -5.664 6.198 24.576 1.00 94.88 168 GLN A N 1
ATOM 1339 C CA . GLN A 1 168 ? -6.329 7.497 24.458 1.00 94.88 168 GLN A CA 1
ATOM 1340 C C . GLN A 1 168 ? -7.023 7.711 23.103 1.00 94.88 168 GLN A C 1
ATOM 1342 O O . GLN A 1 168 ? -8.054 8.374 23.033 1.00 94.88 168 GLN A O 1
ATOM 1347 N N . VAL A 1 169 ? -6.483 7.142 22.020 1.00 95.69 169 VAL A N 1
ATOM 1348 C CA . VAL A 1 169 ? -7.106 7.212 20.690 1.00 95.69 169 VAL A CA 1
ATOM 1349 C C . VAL A 1 169 ? -8.322 6.295 20.647 1.00 95.69 169 VAL A C 1
ATOM 1351 O O . VAL A 1 169 ? -9.372 6.703 20.161 1.00 95.69 169 VAL A O 1
ATOM 1354 N N . ALA A 1 170 ? -8.214 5.086 21.206 1.00 96.19 170 ALA A N 1
ATOM 1355 C CA . ALA A 1 170 ? -9.352 4.180 21.319 1.00 96.19 170 ALA A CA 1
ATOM 1356 C C . ALA A 1 170 ? -10.483 4.779 22.170 1.00 96.19 170 ALA A C 1
ATOM 1358 O O . ALA A 1 170 ? -11.639 4.724 21.760 1.00 96.19 170 ALA A O 1
ATOM 1359 N N . ASP A 1 171 ? -10.162 5.408 23.304 1.00 95.81 171 ASP A N 1
ATOM 1360 C CA . ASP A 1 171 ? -11.149 6.096 24.145 1.00 95.81 171 ASP A CA 1
ATOM 1361 C C . ASP A 1 171 ? -11.865 7.221 23.385 1.00 95.81 171 ASP A C 1
ATOM 1363 O O . ASP A 1 171 ? -13.089 7.329 23.443 1.00 95.81 171 ASP A O 1
ATOM 1367 N N . ALA A 1 172 ? -11.133 8.008 22.590 1.00 96.38 172 ALA A N 1
ATOM 1368 C CA . ALA A 1 172 ? -11.733 9.028 21.733 1.00 96.38 172 ALA A CA 1
ATOM 1369 C C . ALA A 1 172 ? -12.649 8.422 20.652 1.00 96.38 172 ALA A C 1
ATOM 1371 O O . ALA A 1 172 ? -13.721 8.963 20.378 1.00 96.38 172 ALA A O 1
ATOM 1372 N N . ILE A 1 173 ? -12.257 7.293 20.048 1.00 95.88 173 ILE A N 1
ATOM 1373 C CA . ILE A 1 173 ? -13.077 6.588 19.052 1.00 95.88 173 ILE A CA 1
ATOM 1374 C C . ILE A 1 173 ? -14.389 6.095 19.670 1.00 95.88 173 ILE A C 1
ATOM 1376 O O . ILE A 1 173 ? -15.462 6.342 19.115 1.00 95.88 173 ILE A O 1
ATOM 1380 N N . LEU A 1 174 ? -14.300 5.443 20.832 1.00 95.19 174 LEU A N 1
ATOM 1381 C CA . LEU A 1 174 ? -15.447 4.927 21.577 1.00 95.19 174 LEU A CA 1
ATOM 1382 C C . LEU A 1 174 ? -16.347 6.062 22.085 1.00 95.19 174 LEU A C 1
ATOM 1384 O O . LEU A 1 174 ? -17.565 5.999 21.939 1.00 95.19 174 LEU A O 1
ATOM 1388 N N . GLY A 1 175 ? -15.756 7.131 22.623 1.00 94.50 175 GLY A N 1
ATOM 1389 C CA . GLY A 1 175 ? -16.482 8.287 23.145 1.00 94.50 175 GLY A CA 1
ATOM 1390 C C . GLY A 1 175 ? -17.265 9.055 22.083 1.00 94.50 175 GLY A C 1
ATOM 1391 O O . GLY A 1 175 ? -18.355 9.543 22.371 1.00 94.50 175 GLY A O 1
ATOM 1392 N N . ASN A 1 176 ? -16.751 9.105 20.853 1.00 95.25 176 ASN A N 1
ATOM 1393 C CA . ASN A 1 176 ? -17.441 9.709 19.712 1.00 95.25 176 ASN A CA 1
ATOM 1394 C C . ASN A 1 176 ? -18.473 8.779 19.053 1.00 95.25 176 ASN A C 1
ATOM 1396 O O . ASN A 1 176 ? -19.115 9.194 18.092 1.00 95.25 176 ASN A O 1
ATOM 1400 N N . GLN A 1 177 ? -18.631 7.540 19.538 1.00 93.00 177 GLN A N 1
ATOM 1401 C CA . GLN A 1 177 ? -19.593 6.560 19.016 1.00 93.00 177 GLN A CA 1
ATOM 1402 C C . GLN A 1 177 ? -19.472 6.346 17.495 1.00 93.00 177 GLN A C 1
ATOM 1404 O O . GLN A 1 177 ? -20.469 6.181 16.797 1.00 93.00 177 GLN A O 1
ATOM 1409 N N . MET A 1 178 ? -18.240 6.354 16.967 1.00 93.50 178 MET A N 1
ATOM 1410 C CA . MET A 1 178 ? -18.004 6.254 15.518 1.00 93.50 178 MET A CA 1
ATOM 1411 C C . MET A 1 178 ? -18.383 4.885 14.928 1.00 93.50 178 MET A C 1
ATOM 1413 O O . MET A 1 178 ? -18.622 4.782 13.727 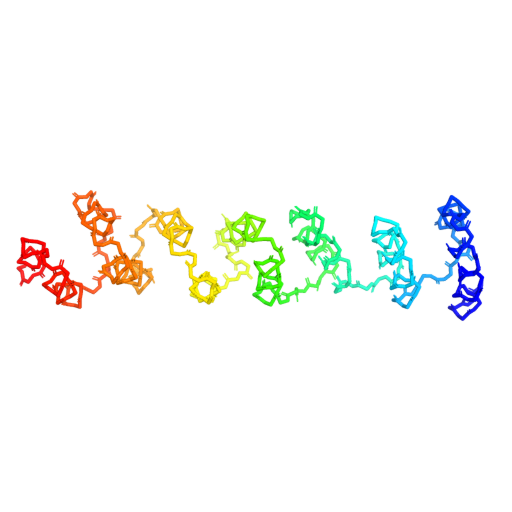1.00 93.50 178 MET A O 1
ATOM 1417 N N . PHE A 1 179 ? -18.449 3.843 15.760 1.00 96.00 179 PHE A N 1
ATOM 1418 C CA . PHE A 1 179 ? -18.684 2.459 15.350 1.00 96.00 179 PHE A CA 1
ATOM 1419 C C . PHE A 1 179 ? -19.686 1.769 16.274 1.00 96.00 179 PHE A C 1
ATOM 1421 O O . PHE A 1 179 ? -19.766 2.105 17.455 1.00 96.00 179 PHE A O 1
ATOM 1428 N N . THR A 1 180 ? -20.434 0.790 15.755 1.00 95.44 180 THR A N 1
ATOM 1429 C CA . THR A 1 180 ? -21.469 0.072 16.533 1.00 95.44 180 THR A CA 1
ATOM 1430 C C . THR A 1 180 ? -21.488 -1.443 16.340 1.00 95.44 180 THR A C 1
ATOM 1432 O O . THR A 1 180 ? -22.260 -2.122 17.014 1.00 95.44 180 THR A O 1
ATOM 1435 N N . HIS A 1 181 ? -20.686 -1.991 15.426 1.00 96.94 181 HIS A N 1
ATOM 1436 C CA . HIS A 1 181 ? -20.762 -3.398 15.012 1.00 96.94 181 HIS A CA 1
ATOM 1437 C C . HIS A 1 181 ? -19.552 -4.240 15.432 1.00 96.94 181 HIS A C 1
ATOM 1439 O O . HIS A 1 181 ? -19.444 -5.399 15.036 1.00 96.94 181 HIS A O 1
ATOM 1445 N N . TYR A 1 182 ? -18.652 -3.679 16.235 1.00 96.88 182 TYR A N 1
ATOM 1446 C CA . TYR A 1 182 ? -17.533 -4.409 16.821 1.00 96.88 182 TYR A CA 1
ATOM 1447 C C . TYR A 1 182 ? -17.986 -5.348 17.953 1.00 96.88 182 TYR A C 1
ATOM 1449 O O . TYR A 1 182 ? -19.034 -5.168 18.577 1.00 96.88 182 TYR A O 1
ATOM 1457 N N . ASP A 1 183 ? -17.156 -6.344 18.247 1.00 96.88 183 ASP A N 1
ATOM 1458 C CA . ASP A 1 183 ? -17.311 -7.254 19.383 1.00 96.88 183 ASP A CA 1
ATOM 1459 C C . ASP A 1 183 ? -17.169 -6.501 20.715 1.00 96.88 183 ASP A C 1
ATOM 1461 O O . ASP A 1 183 ? -16.065 -6.240 21.202 1.00 96.88 183 ASP A O 1
ATOM 1465 N N . ARG A 1 184 ? -18.310 -6.144 21.312 1.00 95.50 184 ARG A N 1
ATOM 1466 C CA . ARG A 1 184 ? -18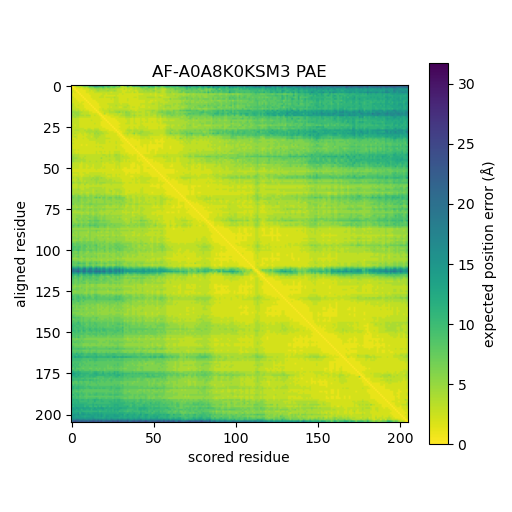.363 -5.394 22.574 1.00 95.50 184 ARG A CA 1
ATOM 1467 C C . ARG A 1 184 ? -17.689 -6.133 23.727 1.00 95.50 184 ARG A C 1
ATOM 1469 O O . ARG A 1 184 ? -17.027 -5.482 24.528 1.00 95.50 184 ARG A O 1
ATOM 1476 N N . ALA A 1 185 ? -17.838 -7.456 23.815 1.00 95.25 185 ALA A N 1
ATOM 1477 C CA . ALA A 1 185 ? -17.304 -8.235 24.931 1.00 95.25 185 ALA A CA 1
ATOM 1478 C C . ALA A 1 185 ? -15.772 -8.281 24.889 1.00 95.25 185 ALA A C 1
ATOM 1480 O O . ALA A 1 185 ? -15.116 -8.071 25.909 1.00 95.25 185 ALA A O 1
ATOM 1481 N N . HIS A 1 186 ? -15.203 -8.492 23.701 1.00 96.38 186 HIS A N 1
ATOM 1482 C CA . HIS A 1 186 ? -13.755 -8.443 23.492 1.00 96.38 186 HIS A CA 1
ATOM 1483 C C . HIS A 1 186 ? -13.180 -7.047 23.768 1.00 96.38 186 HIS A C 1
ATOM 1485 O O . HIS A 1 186 ? -12.210 -6.904 24.515 1.00 96.38 186 HIS A O 1
ATOM 1491 N N . ILE A 1 187 ? -13.815 -5.997 23.235 1.00 97.19 187 ILE A N 1
ATOM 1492 C CA . ILE A 1 187 ? -13.367 -4.614 23.452 1.00 97.19 187 ILE A CA 1
ATOM 1493 C C . ILE A 1 187 ? -13.466 -4.208 24.927 1.00 97.19 187 ILE A C 1
ATOM 1495 O O . ILE A 1 187 ? -12.547 -3.561 25.426 1.00 97.19 187 ILE A O 1
ATOM 1499 N N . ALA A 1 188 ? -14.496 -4.646 25.658 1.00 95.50 188 ALA A N 1
ATOM 1500 C CA . ALA A 1 188 ? -14.616 -4.393 27.094 1.00 95.50 188 ALA A CA 1
ATOM 1501 C C . ALA A 1 188 ? -13.400 -4.920 27.876 1.00 95.50 188 ALA A C 1
ATOM 1503 O O . ALA A 1 188 ? -12.792 -4.180 28.650 1.00 95.50 188 ALA A O 1
ATOM 1504 N N . GLN A 1 189 ? -12.985 -6.163 27.608 1.00 95.88 189 GLN A N 1
ATOM 1505 C CA . GLN A 1 189 ? -11.818 -6.774 28.255 1.00 95.88 189 GLN A CA 1
ATOM 1506 C C . GLN A 1 189 ? -10.520 -6.021 27.940 1.00 95.88 189 GLN A C 1
ATOM 1508 O O . GLN A 1 189 ? -9.641 -5.888 28.795 1.00 95.88 189 GLN A O 1
ATOM 1513 N N . LEU A 1 190 ? -10.373 -5.530 26.708 1.00 96.62 190 LEU A N 1
ATOM 1514 C CA . LEU A 1 190 ? -9.218 -4.724 26.314 1.00 96.62 190 LEU A CA 1
ATOM 1515 C C . LEU A 1 190 ? -9.237 -3.339 26.973 1.00 96.62 190 LEU A C 1
ATOM 1517 O O . LEU A 1 190 ? -8.186 -2.869 27.410 1.00 96.62 190 LEU A O 1
ATOM 1521 N N . CYS A 1 191 ? -10.407 -2.714 27.124 1.00 96.31 191 CYS A N 1
ATOM 1522 C CA . CYS A 1 191 ? -10.560 -1.473 27.881 1.00 96.31 191 CYS A CA 1
ATOM 1523 C C . CYS A 1 191 ? -10.140 -1.644 29.348 1.00 96.31 191 CYS A C 1
ATOM 1525 O O . CYS A 1 191 ? -9.418 -0.790 29.859 1.00 96.31 191 CYS A O 1
ATOM 1527 N N . GLU A 1 192 ? -10.514 -2.745 30.014 1.00 94.75 192 GLU A N 1
ATOM 1528 C CA . GLU A 1 192 ? -10.062 -3.024 31.389 1.00 94.75 192 GLU A CA 1
ATOM 1529 C C . GLU A 1 192 ? -8.541 -3.132 31.472 1.00 94.75 192 GLU A C 1
ATOM 1531 O O . GLU A 1 192 ? -7.918 -2.483 32.314 1.00 94.75 192 GLU A O 1
ATOM 1536 N N . LYS A 1 193 ? -7.931 -3.902 30.562 1.00 94.75 193 LYS A N 1
ATOM 1537 C CA . LYS A 1 193 ? -6.470 -4.064 30.494 1.00 94.75 193 LYS A CA 1
ATOM 1538 C C . LYS A 1 193 ? -5.748 -2.741 30.237 1.00 94.75 193 LYS A C 1
ATOM 1540 O O . LYS A 1 193 ? -4.650 -2.544 30.749 1.00 94.75 193 LYS A O 1
ATOM 1545 N N . ALA A 1 194 ? -6.363 -1.842 29.473 1.00 95.00 194 ALA A N 1
ATOM 1546 C CA . ALA A 1 194 ? -5.837 -0.515 29.172 1.00 95.00 194 ALA A CA 1
ATOM 1547 C C . ALA A 1 194 ? -6.129 0.538 30.266 1.00 95.00 194 ALA A C 1
ATOM 1549 O O . ALA A 1 194 ? -5.726 1.691 30.120 1.00 95.00 194 ALA A O 1
ATOM 1550 N N . GLY A 1 195 ? -6.826 0.176 31.353 1.00 94.12 195 GLY A N 1
ATOM 1551 C CA . GLY A 1 195 ? -7.181 1.086 32.451 1.00 94.12 195 GLY A CA 1
ATOM 1552 C C . GLY A 1 195 ? -8.413 1.968 32.193 1.00 94.12 195 GLY A C 1
ATOM 1553 O O . GLY A 1 195 ? -8.737 2.828 33.011 1.00 94.12 195 GLY A O 1
ATOM 1554 N N . LEU A 1 196 ? -9.138 1.746 31.093 1.00 94.38 196 LEU A N 1
ATOM 1555 C CA . LEU A 1 196 ? -10.353 2.473 30.712 1.00 94.38 196 LEU A CA 1
ATOM 1556 C C . LEU A 1 196 ? -11.599 1.832 31.348 1.00 94.38 196 LEU A C 1
ATOM 1558 O O . LEU A 1 196 ? -12.505 1.362 30.659 1.00 94.38 196 LEU A O 1
ATOM 1562 N N . LEU A 1 197 ? -11.645 1.801 32.682 1.00 92.75 197 LEU A N 1
ATOM 1563 C CA . LEU A 1 197 ? -12.671 1.067 33.442 1.00 92.75 197 LEU A CA 1
ATOM 1564 C C . LEU A 1 197 ? -14.103 1.532 33.141 1.00 92.75 197 LEU A C 1
ATOM 1566 O O . LEU A 1 197 ? -15.010 0.711 33.038 1.00 92.75 197 LEU A O 1
ATOM 1570 N N . GLN A 1 198 ? -14.309 2.839 32.956 1.00 91.62 198 GLN A N 1
ATOM 1571 C CA . GLN A 1 198 ? -15.625 3.372 32.598 1.00 91.62 198 GLN A CA 1
ATOM 1572 C C . GLN A 1 198 ? -16.098 2.836 31.240 1.00 91.62 198 GLN A C 1
ATOM 1574 O O . GLN A 1 198 ? -17.239 2.398 31.121 1.00 91.62 198 GLN A O 1
ATOM 1579 N N . ARG A 1 199 ? -15.206 2.793 30.241 1.00 92.12 199 ARG A N 1
ATOM 1580 C CA . ARG A 1 199 ? -15.523 2.228 28.924 1.00 92.12 199 ARG A CA 1
ATOM 1581 C C . ARG A 1 199 ? -15.816 0.745 29.010 1.00 92.12 199 ARG A C 1
ATOM 1583 O O . ARG A 1 199 ? -16.776 0.303 28.398 1.00 92.12 199 ARG A O 1
ATOM 1590 N N . ALA A 1 200 ? -15.053 -0.012 29.790 1.00 91.88 200 ALA A N 1
ATOM 1591 C CA . ALA A 1 200 ? -15.335 -1.430 29.977 1.00 91.88 200 ALA A CA 1
ATOM 1592 C C . ALA A 1 200 ? -16.756 -1.671 30.514 1.00 91.88 200 ALA A C 1
ATOM 1594 O O . ALA A 1 200 ? -17.501 -2.467 29.945 1.00 91.88 200 ALA A O 1
ATOM 1595 N N . LEU A 1 201 ? -17.163 -0.925 31.548 1.00 90.94 201 LEU A N 1
ATOM 1596 C CA . LEU A 1 201 ? -18.506 -1.027 32.128 1.00 90.94 201 LEU A CA 1
ATOM 1597 C C . LEU A 1 201 ? -19.608 -0.725 31.106 1.00 90.94 201 LEU A C 1
ATOM 1599 O O . LEU A 1 201 ? -20.559 -1.495 31.012 1.00 90.94 201 LEU A O 1
ATOM 1603 N N . GLU A 1 202 ? -19.450 0.335 30.307 1.00 90.88 202 GLU A N 1
ATOM 1604 C CA . GLU A 1 202 ? -20.397 0.704 29.239 1.00 90.88 202 GLU A CA 1
ATOM 1605 C C . GLU A 1 202 ? -20.597 -0.403 28.192 1.00 90.88 202 GLU A C 1
ATOM 1607 O O . GLU A 1 202 ? -21.619 -0.425 27.509 1.00 90.88 202 GLU A O 1
ATOM 1612 N N . HIS A 1 203 ? -19.624 -1.304 28.034 1.00 90.00 203 HIS A N 1
ATOM 1613 C CA . HIS A 1 203 ? -19.671 -2.386 27.052 1.00 90.00 203 HIS A CA 1
ATOM 1614 C C . HIS A 1 203 ? -20.187 -3.709 27.616 1.00 90.00 203 HIS A C 1
ATOM 1616 O O . HIS A 1 203 ? -20.696 -4.523 26.843 1.00 90.00 203 HIS A O 1
ATOM 1622 N N . TYR A 1 204 ? -20.062 -3.924 28.928 1.00 86.31 204 TYR A N 1
ATOM 1623 C CA . TYR A 1 204 ? -20.620 -5.093 29.613 1.00 86.31 204 TYR A CA 1
ATOM 1624 C C . TYR A 1 204 ? -22.133 -4.992 29.848 1.00 86.31 204 TYR A C 1
ATOM 1626 O O . TYR A 1 204 ? -22.782 -6.020 30.048 1.00 86.31 204 TYR A O 1
ATOM 1634 N N . THR A 1 205 ? -22.677 -3.774 29.827 1.00 72.44 205 THR A N 1
ATOM 1635 C CA . THR A 1 205 ? -24.118 -3.479 29.869 1.00 72.44 205 THR A CA 1
ATOM 1636 C C . THR A 1 205 ? -24.716 -3.369 28.474 1.00 72.44 205 THR A C 1
ATOM 1638 O O . THR A 1 205 ? -25.857 -3.847 28.307 1.00 72.44 205 THR A O 1
#

InterPro domains:
  IPR000547 Clathrin, heavy chain/VPS, 7-fold repeat [PS50236] (111-205)
  IPR012331 Clathrin, heavy chain, linker [G3DSA:1.25.40.30] (1-68)
  IPR016024 Armadillo-type fold [SSF48371] (18-205)
  IPR055358 Clathrin heavy-chain repeat [PF00637] (117-205)

Organism: Ladona fulva (NCBI:txid123851)

pLDDT: mean 93.01, std 3.65, range [72.44, 97.62]